Protein AF-0000000066264568 (afdb_homodimer)

GO terms:
  GO:0005576 extracellular region (C, EXP)

Foldseek 3Di:
DDDDDVRVCVVAAKDWDWDKDFPCVVPVVVVQWDKVVRIDIAIDIGGDHPDNQWDKAFPAKDKDWDWIWIAHPVVRDIDIDIDIDMHGDDIDTGGDPPPPPPPPPPPPDDDDDD/DDDDDVRVCVVAAKDWDWDKDFPCVVPVVVPQKDKVVRIDIAIDIGGDHPDNQWDKAFPAKDKDWDWIKIAHPVVRDIDIDIDIDMHGDDIDTGGDPPPPPPPPPPPPPPPDDD

Sequence (228 aa):
QVMPFMEVYERSVCQTREMLVSILDEYPSEVAHLFRPSCVTVLRCGGCCTEESLTCTATGKRSVGREIMRVDPRQGTSKIEVMQFTEHTECECRPGSTVNNGKRKKNPKEGEPRQVMPFMEVYERSVCQTREMLVSILDEYPSEVAHLFRPSCVTVLRCGGCCTEESLTCTATGKRSVGREIMRVDPRQGTSKIEVMQFTEHTECECRPGSTVNNGKRKKNPKEGEPR

Secondary structure (DSSP, 8-state):
-EE-HHHHHHHHBSEEEEEEEEHHHH-TT-TT-EEESSEEEEEEEE-B-SSTTEEEEEEEEEEEEEEEEEEETTTTEEEEEEEEEEEEEEEEEEE-------------------/-EE-HHHHHHHHBSEEEEEEEEHHHH-TT--S-EEESSEEEEE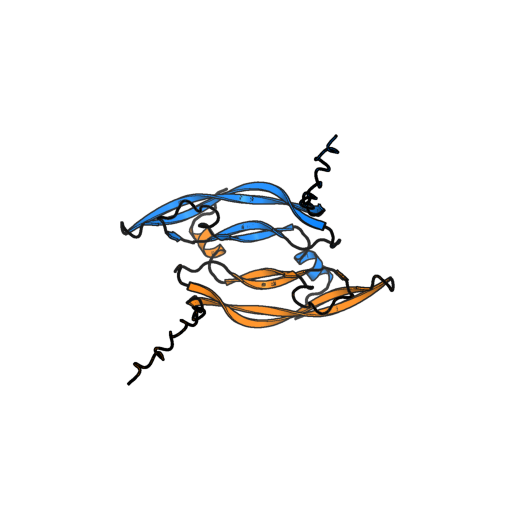EEE-B-SSTTEEEEEEEEEEEEEEEEEEETTTTEEEEEEEEEEEEEEEEEEE-------------------

Solvent-accessible surface area (backbone atoms only — not comparable to full-atom values): 12994 Å² total; per-residue (Å²): 108,70,43,52,44,69,60,37,36,69,66,14,43,52,32,66,36,78,37,77,43,50,45,54,76,77,41,63,83,56,69,88,48,50,50,44,57,40,29,35,62,38,34,34,49,37,51,33,38,94,48,83,72,33,33,43,34,66,77,34,70,46,76,38,34,36,32,33,33,40,34,35,77,92,78,72,45,73,48,76,43,76,47,79,43,73,25,36,75,35,50,42,70,35,72,55,76,71,70,71,71,73,70,76,71,75,73,84,65,93,73,82,81,132,108,70,42,52,45,68,59,38,38,69,66,15,43,52,32,65,37,77,38,76,43,49,44,56,78,76,39,62,81,59,71,86,52,52,51,44,56,40,27,35,62,39,34,35,48,36,50,35,39,94,48,82,71,32,34,42,35,67,77,35,69,48,76,38,34,36,34,33,33,42,34,35,75,90,77,72,45,71,47,78,43,75,46,77,44,73,24,35,76,35,49,42,68,36,72,56,77,70,71,71,69,75,72,76,73,75,74,76,67,80,69,80,81,129

Radius of gyration: 24.36 Å; Cα contacts (8 Å, |Δi|>4): 477; chains: 2; bounding box: 66×62×71 Å

InterPro domains:
  IPR000072 PDGF/VEGF domain [PF00341] (14-93)
  IPR000072 PDGF/VEGF domain [PS50278] (1-98)
  IPR000072 PDGF/VEGF domain [SM00141] (12-95)
  IPR000072 PDGF/VEGF domain [cd00135] (12-95)
  IPR023581 Platelet-derived growth factor, conserved site [PS00249] (37-49)
  IPR029034 Cystine-knot cytokine [G3DSA:2.10.90.10] (1-109)
  IPR029034 Cystine-knot cytokine [SSF57501] (1-95)
  IPR050507 Platelet-derived/Vascular endothelial growth factor [PTHR12025] (2-109)

Structure (mmCIF, N/CA/C/O backbone):
data_AF-0000000066264568-model_v1
#
loop_
_entity.id
_entity.type
_entity.pdbx_description
1 polymer 'Snake venom vascular endothelial growth factor'
#
loop_
_atom_site.group_PDB
_atom_site.id
_atom_site.type_symbol
_atom_site.label_atom_id
_atom_site.label_alt_id
_atom_site.label_comp_id
_atom_site.label_asym_id
_atom_site.label_entity_id
_atom_site.label_seq_id
_atom_site.pdbx_PDB_ins_code
_atom_site.Cartn_x
_atom_site.Cartn_y
_atom_site.Cartn_z
_atom_site.occupancy
_atom_site.B_iso_or_equiv
_atom_site.auth_seq_id
_atom_site.auth_comp_id
_atom_site.auth_asym_id
_atom_site.auth_atom_id
_atom_site.pdbx_PDB_model_num
ATOM 1 N N . GLN A 1 1 ? -9.102 -8.43 -19.234 1 91.25 1 GLN A N 1
ATOM 2 C CA . GLN A 1 1 ? -7.699 -8.055 -19.422 1 91.25 1 GLN A CA 1
ATOM 3 C C . GLN A 1 1 ? -6.781 -8.938 -18.578 1 91.25 1 GLN A C 1
ATOM 5 O O . GLN A 1 1 ? -7.09 -9.242 -17.422 1 91.25 1 GLN A O 1
ATOM 10 N N . VAL A 1 2 ? -5.82 -9.508 -19.266 1 98.12 2 VAL A N 1
ATOM 11 C CA . VAL A 1 2 ? -4.871 -10.383 -18.578 1 98.12 2 VAL A CA 1
ATOM 12 C C . VAL A 1 2 ? -3.469 -9.789 -18.656 1 98.12 2 VAL A C 1
ATOM 14 O O . VAL A 1 2 ? -2.988 -9.453 -19.734 1 98.12 2 VAL A O 1
ATOM 17 N N . MET A 1 3 ? -2.83 -9.57 -17.531 1 98.69 3 MET A N 1
ATOM 18 C CA . MET A 1 3 ? -1.446 -9.109 -17.5 1 98.69 3 MET A CA 1
ATOM 19 C C . MET A 1 3 ? -0.476 -10.273 -17.688 1 98.69 3 MET A C 1
ATOM 21 O O . MET A 1 3 ? -0.548 -11.266 -16.953 1 98.69 3 MET A O 1
ATOM 25 N N . PRO A 1 4 ? 0.387 -10.203 -18.625 1 98.75 4 PRO A N 1
ATOM 26 C CA . PRO A 1 4 ? 1.315 -11.312 -18.859 1 98.75 4 PRO A CA 1
ATOM 27 C C . PRO A 1 4 ? 2.299 -11.516 -17.719 1 98.75 4 PRO A C 1
ATOM 29 O O . PRO A 1 4 ? 2.547 -10.586 -16.938 1 98.75 4 PRO A O 1
ATOM 32 N N . P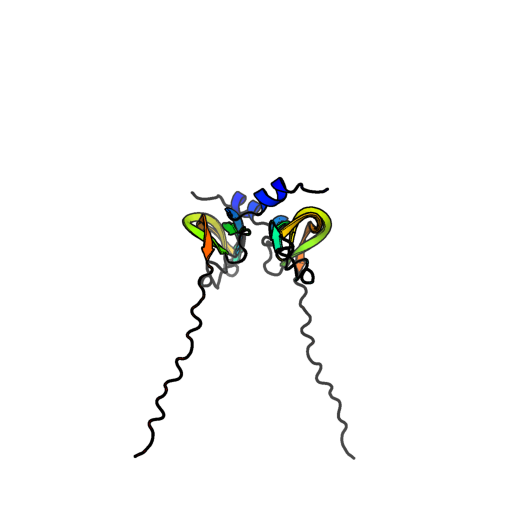HE A 1 5 ? 2.941 -12.602 -17.719 1 98.38 5 PHE A N 1
ATOM 33 C CA . PHE A 1 5 ? 3.752 -13.07 -16.594 1 98.38 5 PHE A CA 1
ATOM 34 C C . PHE A 1 5 ? 4.883 -12.094 -16.297 1 98.38 5 PHE A C 1
ATOM 36 O O . PHE A 1 5 ? 5.055 -11.664 -15.156 1 98.38 5 PHE A O 1
ATOM 43 N N . MET A 1 6 ? 5.645 -11.727 -17.25 1 98.44 6 MET A N 1
ATOM 44 C CA . MET A 1 6 ? 6.805 -10.867 -17.016 1 98.44 6 MET A CA 1
ATOM 45 C C . MET A 1 6 ? 6.379 -9.516 -16.453 1 98.44 6 MET A C 1
ATOM 47 O O . MET A 1 6 ? 7.074 -8.938 -15.617 1 98.44 6 MET A O 1
ATOM 51 N N . GLU A 1 7 ? 5.297 -9.023 -16.969 1 98.62 7 GLU A N 1
ATOM 52 C CA . GLU A 1 7 ? 4.777 -7.758 -16.453 1 98.62 7 GLU A CA 1
ATOM 53 C C . GLU A 1 7 ? 4.32 -7.902 -15 1 98.62 7 GLU A C 1
ATOM 55 O O . GLU A 1 7 ? 4.578 -7.027 -14.172 1 98.62 7 GLU A O 1
ATOM 60 N N . VAL A 1 8 ? 3.613 -9.016 -14.719 1 98.75 8 VAL A N 1
ATOM 61 C CA . VAL A 1 8 ? 3.201 -9.273 -13.344 1 98.75 8 VAL A CA 1
ATOM 62 C C . VAL A 1 8 ? 4.426 -9.297 -12.438 1 98.75 8 VAL A C 1
ATOM 64 O O . VAL A 1 8 ? 4.43 -8.664 -11.375 1 98.75 8 VAL A O 1
ATOM 67 N N . TYR A 1 9 ? 5.426 -10.008 -12.875 1 98.31 9 TYR A N 1
ATOM 68 C CA . TYR A 1 9 ? 6.648 -10.156 -12.086 1 98.31 9 TYR A CA 1
ATOM 69 C C . TYR A 1 9 ? 7.293 -8.805 -11.828 1 98.31 9 TYR A C 1
ATOM 71 O O . TYR A 1 9 ? 7.586 -8.461 -10.68 1 98.31 9 TYR A O 1
ATOM 79 N N . GLU A 1 10 ? 7.48 -8 -12.805 1 98.5 10 GLU A N 1
ATOM 80 C CA . GLU A 1 10 ? 8.164 -6.715 -12.703 1 98.5 10 GLU A CA 1
ATOM 81 C C . GLU A 1 10 ? 7.41 -5.758 -11.789 1 98.5 10 GLU A C 1
ATOM 83 O O . GLU A 1 10 ? 8.016 -4.945 -11.094 1 98.5 10 GLU A O 1
ATOM 88 N N . ARG A 1 11 ? 6.164 -5.906 -11.805 1 98.62 11 ARG A N 1
ATOM 89 C CA . ARG A 1 11 ? 5.344 -4.965 -11.047 1 98.62 11 ARG A CA 1
ATOM 90 C C . ARG A 1 11 ? 5.23 -5.383 -9.586 1 98.62 11 ARG A C 1
ATOM 92 O O . ARG A 1 11 ? 4.781 -4.598 -8.75 1 98.62 11 ARG A O 1
ATOM 99 N N . SER A 1 12 ? 5.707 -6.578 -9.312 1 98.81 12 SER A N 1
ATOM 100 C CA . SER A 1 12 ? 5.41 -7.043 -7.965 1 98.81 12 SER A CA 1
ATOM 101 C C . SER A 1 12 ? 6.691 -7.316 -7.184 1 98.81 12 SER A C 1
ATOM 103 O O . SER A 1 12 ? 6.66 -7.473 -5.961 1 98.81 12 SER A O 1
ATOM 105 N N . VAL A 1 13 ? 7.773 -7.324 -7.859 1 98.56 13 VAL A N 1
ATOM 106 C CA . VAL A 1 13 ? 9.039 -7.656 -7.207 1 98.56 13 VAL A CA 1
ATOM 107 C C . VAL A 1 13 ? 9.375 -6.594 -6.164 1 98.56 13 VAL A C 1
ATOM 109 O O . VAL A 1 13 ? 8.922 -5.449 -6.266 1 98.56 13 VAL A O 1
ATOM 112 N N . CYS A 1 14 ? 10.188 -6.906 -5.191 1 98.81 14 CYS A N 1
ATOM 113 C CA . CYS A 1 14 ? 10.633 -6.066 -4.086 1 98.81 14 CYS A CA 1
ATOM 114 C C . CYS A 1 14 ? 11.312 -4.805 -4.602 1 98.81 14 CYS A C 1
ATOM 116 O O . CYS A 1 14 ? 12.367 -4.875 -5.234 1 98.81 14 CYS A O 1
ATOM 118 N N . GLN A 1 15 ? 10.766 -3.693 -4.254 1 98.75 15 GLN A N 1
ATOM 119 C CA . GLN A 1 15 ? 11.273 -2.381 -4.641 1 98.75 15 GLN A CA 1
ATOM 120 C C . GLN A 1 15 ? 10.555 -1.269 -3.877 1 98.75 15 GLN A C 1
ATOM 122 O O . GLN A 1 15 ? 9.625 -1.532 -3.113 1 98.75 15 GLN A O 1
ATOM 127 N N . THR A 1 16 ? 10.984 -0.033 -4.023 1 98.88 16 THR A N 1
ATOM 128 C CA . THR A 1 16 ? 10.281 1.091 -3.418 1 98.88 16 THR A CA 1
ATOM 129 C C . THR A 1 16 ? 8.969 1.358 -4.141 1 98.88 16 THR A C 1
ATOM 131 O O . THR A 1 16 ? 8.891 1.247 -5.367 1 98.88 16 THR A O 1
ATOM 134 N N . ARG A 1 17 ? 7.977 1.638 -3.418 1 98.69 17 ARG A N 1
ATOM 135 C CA . ARG A 1 17 ? 6.656 1.954 -3.955 1 98.69 17 ARG A CA 1
ATOM 136 C C . ARG A 1 17 ? 6.031 3.129 -3.211 1 98.69 17 ARG A C 1
ATOM 138 O O . ARG A 1 17 ? 6.301 3.336 -2.027 1 98.69 17 ARG A O 1
ATOM 145 N N . GLU A 1 18 ? 5.293 3.844 -3.922 1 98.25 18 GLU A N 1
ATOM 146 C CA . GLU A 1 18 ? 4.543 4.914 -3.271 1 98.25 18 GLU A CA 1
ATOM 147 C C . GLU A 1 18 ? 3.455 4.352 -2.361 1 98.25 18 GLU A C 1
ATOM 149 O O . GLU A 1 18 ? 2.596 3.588 -2.809 1 98.25 18 GLU A O 1
ATOM 154 N N . MET A 1 19 ? 3.482 4.719 -1.152 1 98.56 19 MET A N 1
ATOM 155 C CA . MET A 1 19 ? 2.521 4.23 -0.166 1 98.56 19 MET A CA 1
ATOM 156 C C . MET A 1 19 ? 1.915 5.387 0.621 1 98.56 19 MET A C 1
ATOM 158 O O . MET A 1 19 ? 2.516 6.457 0.722 1 98.56 19 MET A O 1
ATOM 162 N N . LEU A 1 20 ? 0.762 5.168 1.102 1 98.62 20 LEU A N 1
ATOM 163 C CA . LEU A 1 20 ? 0.091 6.141 1.956 1 98.62 20 LEU A CA 1
ATOM 164 C C . LEU A 1 20 ? 0.514 5.969 3.412 1 98.62 20 LEU A C 1
ATOM 166 O O . LEU A 1 20 ? 0.636 4.844 3.898 1 98.62 20 LEU A O 1
ATOM 170 N N . VAL A 1 21 ? 0.683 7.051 4.098 1 97.88 21 VAL A N 1
ATOM 171 C CA . VAL A 1 21 ? 0.972 7.027 5.527 1 97.88 21 VAL A CA 1
ATOM 172 C C . VAL A 1 21 ? 0.121 8.078 6.242 1 97.88 21 VAL A C 1
ATOM 174 O O . VAL A 1 21 ? 0 9.211 5.777 1 97.88 21 VAL A O 1
ATOM 177 N N . SER A 1 22 ? -0.459 7.688 7.316 1 95.75 22 SER A N 1
ATOM 178 C CA . SER A 1 22 ? -1.225 8.625 8.133 1 95.75 22 SER A CA 1
ATOM 179 C C . SER A 1 22 ? -0.308 9.594 8.867 1 95.75 22 SER A C 1
ATOM 181 O O . SER A 1 22 ? 0.702 9.188 9.445 1 95.75 22 SER A O 1
ATOM 183 N N . ILE A 1 23 ? -0.681 10.812 8.875 1 95.12 23 ILE A N 1
ATOM 184 C CA . ILE A 1 23 ? 0.127 11.805 9.57 1 95.12 23 ILE A CA 1
ATOM 185 C C . ILE A 1 23 ? 0.049 11.562 11.078 1 95.12 23 ILE A C 1
ATOM 187 O O . ILE A 1 23 ? 1.059 11.656 11.781 1 95.12 23 ILE A O 1
ATOM 191 N N . LEU A 1 24 ? -1.144 11.203 11.562 1 91.12 24 LEU A N 1
ATOM 192 C CA . LEU A 1 24 ? -1.334 10.961 12.992 1 91.12 24 LEU A CA 1
ATOM 193 C C . LEU A 1 24 ? -0.497 9.781 13.461 1 91.12 24 LEU A C 1
ATOM 195 O O . LEU A 1 24 ? -0.016 9.758 14.594 1 91.12 24 LEU A O 1
ATOM 199 N N . ASP A 1 25 ? -0.343 8.812 12.625 1 92 25 ASP A N 1
ATOM 200 C CA . ASP A 1 25 ? 0.494 7.668 12.969 1 92 25 ASP A CA 1
ATOM 201 C C . ASP A 1 25 ? 1.968 8.062 13.031 1 92 25 ASP A C 1
ATOM 203 O O . ASP A 1 25 ? 2.729 7.52 13.836 1 92 25 ASP A O 1
ATOM 207 N N . GLU A 1 26 ? 2.361 8.93 12.148 1 94.12 26 GLU A N 1
ATOM 208 C CA . GLU A 1 26 ? 3.75 9.375 12.078 1 94.12 26 GLU A CA 1
ATOM 209 C C . GLU A 1 26 ? 4.059 10.398 13.164 1 94.12 26 GLU A C 1
ATOM 211 O O . GLU A 1 26 ? 5.199 10.516 13.609 1 94.12 26 GLU A O 1
ATOM 216 N N . TYR A 1 27 ? 3.037 11.102 13.547 1 92.12 27 TYR A N 1
ATOM 217 C CA . TYR A 1 27 ? 3.146 12.148 14.555 1 92.12 27 TYR A CA 1
ATOM 218 C C . TYR A 1 27 ? 2.059 12.008 15.609 1 92.12 27 TYR A C 1
ATOM 220 O O . TYR A 1 27 ? 1.162 12.852 15.711 1 92.12 27 TYR A O 1
ATOM 228 N N . PRO A 1 28 ? 2.137 11.008 16.453 1 87.44 28 PRO A N 1
ATOM 229 C CA . PRO A 1 28 ? 1.071 10.703 17.406 1 87.44 28 PRO A CA 1
ATOM 230 C C . PRO A 1 28 ? 0.883 11.797 18.453 1 87.44 28 PRO A C 1
ATOM 232 O O . PRO A 1 28 ? -0.196 11.914 19.047 1 87.44 28 PRO A O 1
ATOM 235 N N . SER A 1 29 ? 1.808 12.516 18.797 1 80.19 29 SER A N 1
ATOM 236 C CA . SER A 1 29 ? 1.751 13.531 19.844 1 80.19 29 SER A CA 1
ATOM 237 C C . SER A 1 29 ? 1.021 14.781 19.375 1 80.19 29 SER A C 1
ATOM 239 O O . SER A 1 29 ? 0.672 15.648 20.172 1 80.19 29 SER A O 1
ATOM 241 N N . GLU A 1 30 ? 0.778 14.867 18.141 1 65.44 30 GLU A N 1
ATOM 242 C CA . GLU A 1 30 ? 0.14 16.062 17.578 1 65.44 30 GLU A CA 1
ATOM 243 C C . GLU A 1 30 ? -1.377 15.992 17.734 1 65.44 30 GLU A C 1
ATOM 245 O O . GLU A 1 30 ? -2.115 16.344 16.812 1 65.44 30 GLU A O 1
ATOM 250 N N . VAL A 1 31 ? -1.941 15.562 19.047 1 60.34 31 VAL A N 1
ATOM 251 C CA . VAL A 1 31 ? -3.307 15.164 19.375 1 60.34 31 VAL A CA 1
ATOM 252 C C . VAL A 1 31 ? -4.258 16.328 19.125 1 60.34 31 VAL A C 1
ATOM 254 O O . VAL A 1 31 ? -5.371 16.141 18.641 1 60.34 31 VAL A O 1
ATOM 257 N N . ALA A 1 32 ? -3.768 17.562 19.344 1 62.28 32 ALA A N 1
ATOM 258 C CA . ALA A 1 32 ? -4.809 18.578 19.438 1 62.28 32 ALA A CA 1
ATOM 259 C C . ALA A 1 32 ? -5.18 19.125 18.062 1 62.28 32 ALA A C 1
ATOM 261 O O . ALA A 1 32 ? -6.09 19.953 17.938 1 62.28 32 ALA A O 1
ATOM 262 N N . HIS A 1 33 ? -4.547 18.516 16.938 1 69 33 HIS A N 1
ATOM 263 C CA . HIS A 1 33 ? -4.777 19.188 15.656 1 69 33 HIS A CA 1
ATOM 264 C C . HIS A 1 33 ? -5.211 18.203 14.586 1 69 33 HIS A C 1
ATOM 266 O O . HIS A 1 33 ? -4.922 17 14.688 1 69 33 HIS A O 1
ATOM 272 N N . LEU A 1 34 ? -6.113 18.797 13.75 1 87.75 34 LEU A N 1
ATOM 273 C CA . LEU A 1 34 ? -6.484 18.094 12.523 1 87.75 34 LEU A CA 1
ATOM 274 C C . LEU A 1 34 ? -5.531 18.438 11.391 1 87.75 34 LEU A C 1
ATOM 276 O O . LEU A 1 34 ? -5.113 19.594 11.258 1 87.75 34 LEU A O 1
ATOM 280 N N . PHE A 1 35 ? -5.102 17.547 10.594 1 92.69 35 PHE A N 1
ATOM 281 C CA . PHE A 1 35 ? -4.23 17.797 9.453 1 92.69 35 PHE A CA 1
ATOM 282 C C . PHE A 1 35 ? -4.98 17.594 8.141 1 92.69 35 PHE A C 1
ATOM 284 O O . PHE A 1 35 ? -5.809 16.672 8.031 1 92.69 35 PHE A O 1
ATOM 291 N N . ARG A 1 36 ? -4.59 18.5 7.262 1 94.19 36 ARG A N 1
ATOM 292 C CA . ARG A 1 36 ? -5.102 18.344 5.902 1 94.19 36 ARG A CA 1
ATOM 293 C C . ARG A 1 36 ? -3.969 18.391 4.883 1 94.19 36 ARG A C 1
ATOM 295 O O . ARG A 1 36 ? -3.25 19.375 4.781 1 94.19 36 ARG A O 1
ATOM 302 N N . PRO A 1 37 ? -3.863 17.422 3.992 1 96.5 37 PRO A N 1
ATOM 303 C CA . PRO A 1 37 ? -4.531 16.125 4.199 1 96.5 37 PRO A CA 1
ATOM 304 C C . PRO A 1 37 ? -4.07 15.422 5.473 1 96.5 37 PRO A C 1
ATOM 306 O O . PRO A 1 37 ? -3.115 15.859 6.117 1 96.5 37 PRO A O 1
ATOM 309 N N . SER A 1 38 ? -4.785 14.414 5.848 1 95.31 38 SER A N 1
ATOM 310 C CA . SER A 1 38 ? -4.453 13.688 7.07 1 95.31 38 SER A CA 1
ATOM 311 C C . SER A 1 38 ? -3.482 12.547 6.793 1 95.31 38 SER A C 1
ATOM 313 O O . SER A 1 38 ? -3.094 11.82 7.711 1 95.31 38 SER A O 1
ATOM 315 N N . CYS A 1 39 ? -3.201 12.328 5.488 1 97.31 39 CYS A N 1
ATOM 316 C CA . CYS A 1 39 ? -2.207 11.336 5.094 1 97.31 39 CYS A CA 1
ATOM 317 C C . CYS A 1 39 ? -1.345 11.852 3.949 1 97.31 39 CYS A C 1
ATOM 319 O O . CYS A 1 39 ? -1.672 12.867 3.33 1 97.31 39 CYS A O 1
ATOM 321 N N . VAL A 1 40 ? -0.247 11.211 3.717 1 98.69 40 VAL A N 1
ATOM 322 C CA . VAL A 1 40 ? 0.664 11.594 2.643 1 98.69 40 VAL A CA 1
ATOM 323 C C . VAL A 1 40 ? 1.21 10.336 1.962 1 98.69 40 VAL A C 1
ATOM 325 O O . VAL A 1 40 ? 1.111 9.234 2.508 1 98.69 40 VAL A O 1
ATOM 328 N N . THR A 1 41 ? 1.752 10.477 0.805 1 98.81 41 THR A N 1
ATOM 329 C CA . THR A 1 41 ? 2.434 9.383 0.12 1 98.81 41 THR A CA 1
ATOM 330 C C . THR A 1 41 ? 3.943 9.484 0.315 1 98.81 41 THR A C 1
ATOM 332 O O . THR A 1 41 ? 4.508 10.578 0.298 1 98.81 41 THR A O 1
ATOM 335 N N . VAL A 1 42 ? 4.543 8.445 0.568 1 98.75 42 VAL A N 1
ATOM 336 C CA . VAL A 1 42 ? 5.996 8.336 0.667 1 98.75 42 VAL A CA 1
ATOM 337 C C . VAL A 1 42 ? 6.457 7.051 -0.025 1 98.75 42 VAL A C 1
ATOM 339 O O . VAL A 1 42 ? 5.672 6.125 -0.22 1 98.75 42 VAL A O 1
ATOM 342 N N . LEU A 1 43 ? 7.727 7.043 -0.369 1 98.81 43 LEU A N 1
ATOM 343 C CA . LEU A 1 43 ? 8.297 5.828 -0.934 1 98.81 43 LEU A CA 1
ATOM 344 C C . LEU A 1 43 ? 8.664 4.836 0.167 1 98.81 43 LEU A C 1
ATOM 346 O O . LEU A 1 43 ? 9.422 5.172 1.083 1 98.81 43 LEU A O 1
ATOM 350 N N . ARG A 1 44 ? 8.141 3.639 0.114 1 98.81 44 ARG A N 1
ATOM 351 C CA . ARG A 1 44 ? 8.422 2.555 1.049 1 98.81 44 ARG A CA 1
ATOM 352 C C . ARG A 1 44 ? 8.664 1.243 0.309 1 98.81 44 ARG A C 1
ATOM 354 O O . ARG A 1 44 ? 8.102 1.014 -0.762 1 98.81 44 ARG A O 1
ATOM 361 N N . CYS A 1 45 ? 9.461 0.418 0.877 1 98.88 45 CYS A N 1
ATOM 362 C CA . CYS A 1 45 ? 9.75 -0.877 0.271 1 98.88 45 CYS A CA 1
ATOM 363 C C . CYS A 1 45 ? 8.547 -1.806 0.368 1 98.88 45 CYS A C 1
ATOM 365 O O . CYS A 1 45 ? 7.906 -1.889 1.416 1 98.88 45 CYS A O 1
ATOM 367 N N . GLY A 1 46 ? 8.281 -2.539 -0.718 1 98.44 46 GLY A N 1
ATOM 368 C CA . GLY A 1 46 ? 7.23 -3.543 -0.784 1 98.44 46 GLY A CA 1
ATOM 369 C C . GLY A 1 46 ? 7.383 -4.484 -1.963 1 98.44 46 GLY A C 1
ATOM 370 O O . GLY A 1 46 ? 8.219 -4.262 -2.84 1 98.44 46 GLY A O 1
ATOM 371 N N . GLY A 1 47 ? 6.48 -5.426 -1.959 1 98.5 47 GLY A N 1
ATOM 372 C CA . GLY A 1 47 ? 6.559 -6.48 -2.959 1 98.5 47 GLY A CA 1
ATOM 373 C C . GLY A 1 47 ? 7.035 -7.805 -2.393 1 98.5 47 GLY A C 1
ATOM 374 O O . GLY A 1 47 ? 7.172 -7.953 -1.177 1 98.5 47 GLY A O 1
ATOM 375 N N . CYS A 1 48 ? 7.168 -8.75 -3.324 1 97.75 48 CYS A N 1
ATOM 376 C CA . CYS A 1 48 ? 7.52 -10.094 -2.875 1 97.75 48 CYS A CA 1
ATOM 377 C C . CYS A 1 48 ? 8.906 -10.492 -3.371 1 97.75 48 CYS A C 1
ATOM 379 O O . CYS A 1 48 ? 9.43 -9.891 -4.312 1 97.75 48 CYS A O 1
ATOM 381 N N . CYS A 1 49 ? 9.5 -11.375 -2.676 1 97.12 49 CYS A N 1
ATOM 382 C CA . CYS A 1 49 ? 10.805 -11.938 -3.012 1 97.12 49 CYS A CA 1
ATOM 383 C C . CYS A 1 49 ? 10.656 -13.289 -3.699 1 97.12 49 CYS A C 1
ATOM 385 O O . CYS A 1 49 ? 9.609 -13.938 -3.582 1 97.12 49 CYS A O 1
ATOM 387 N N . THR A 1 50 ? 11.633 -13.688 -4.461 1 92.44 50 THR A N 1
ATOM 388 C CA . THR A 1 50 ? 11.602 -14.969 -5.156 1 92.44 50 THR A CA 1
ATOM 389 C C . THR A 1 50 ? 11.57 -16.125 -4.156 1 92.44 50 THR A C 1
ATOM 391 O O . THR A 1 50 ? 10.836 -17.094 -4.344 1 92.44 50 THR A O 1
ATOM 394 N N . GLU A 1 51 ? 12.344 -15.922 -3.125 1 89.19 51 GLU A N 1
ATOM 395 C CA . GLU A 1 51 ? 12.344 -16.922 -2.061 1 89.19 51 GLU A CA 1
ATOM 396 C C . GLU A 1 51 ? 11.344 -16.547 -0.963 1 89.19 51 GLU A C 1
ATOM 398 O O . GLU A 1 51 ? 11.375 -15.43 -0.443 1 89.19 51 GLU A O 1
ATOM 403 N N . GLU A 1 52 ? 10.586 -17.484 -0.606 1 84 52 GLU A N 1
ATOM 404 C CA . GLU A 1 52 ? 9.523 -17.219 0.354 1 84 52 GLU A CA 1
ATOM 405 C C . GLU A 1 52 ? 10.086 -16.891 1.732 1 84 52 GLU A C 1
ATOM 407 O O . GLU A 1 52 ? 9.414 -16.25 2.547 1 84 52 GLU A O 1
ATOM 412 N N . SER A 1 53 ? 11.281 -17.391 1.962 1 90.06 53 SER A N 1
ATOM 413 C CA . SER A 1 53 ? 11.906 -17.172 3.262 1 90.06 53 SER A CA 1
ATOM 414 C C . SER A 1 53 ? 12.43 -15.742 3.389 1 90.06 53 SER A C 1
ATOM 416 O O . SER A 1 53 ? 12.82 -15.312 4.477 1 90.06 53 SER A O 1
ATOM 418 N N . LEU A 1 54 ? 12.5 -15.094 2.396 1 95.81 54 LEU A N 1
ATOM 419 C CA . LEU A 1 54 ? 13.031 -13.734 2.395 1 95.81 54 LEU A CA 1
ATOM 420 C C . LEU A 1 54 ? 11.914 -12.711 2.531 1 95.81 54 LEU A C 1
ATOM 422 O O . LEU A 1 54 ? 10.766 -12.992 2.203 1 95.81 54 LEU A O 1
ATOM 426 N N . THR A 1 55 ? 12.258 -11.562 3.002 1 97.69 55 THR A N 1
ATOM 427 C CA . THR A 1 55 ? 11.328 -10.461 3.168 1 97.69 55 THR A CA 1
ATOM 428 C C . THR A 1 55 ? 11.875 -9.18 2.537 1 97.69 55 THR A C 1
ATOM 430 O O . THR A 1 55 ? 13.062 -8.883 2.676 1 97.69 55 THR A O 1
ATOM 433 N N . CYS A 1 56 ? 11.094 -8.508 1.837 1 98.5 56 CYS A N 1
ATOM 434 C CA . CYS A 1 56 ? 11.469 -7.227 1.241 1 98.5 56 CYS A CA 1
ATOM 435 C C . CYS A 1 56 ? 11.727 -6.18 2.316 1 98.5 56 CYS A C 1
ATOM 437 O O . CYS A 1 56 ? 10.805 -5.777 3.033 1 98.5 56 CYS A O 1
ATOM 439 N N . THR A 1 57 ? 12.938 -5.629 2.359 1 98.62 57 THR A N 1
ATOM 440 C CA . THR A 1 57 ? 13.344 -4.812 3.498 1 98.62 57 THR A CA 1
ATOM 441 C C . THR A 1 57 ? 14.078 -3.559 3.029 1 98.62 57 THR A C 1
ATOM 443 O O . THR A 1 57 ? 14.875 -3.611 2.088 1 98.62 57 THR A O 1
ATOM 446 N N . ALA A 1 58 ? 13.805 -2.443 3.754 1 98.62 58 ALA A N 1
ATOM 447 C CA . ALA A 1 58 ? 14.484 -1.188 3.447 1 98.62 58 ALA A CA 1
ATOM 448 C C . ALA A 1 58 ? 15.953 -1.25 3.857 1 98.62 58 ALA A C 1
ATOM 450 O O . ALA A 1 58 ? 16.281 -1.657 4.977 1 98.62 58 ALA A O 1
ATOM 451 N N . THR A 1 59 ? 16.859 -0.811 3.021 1 98.62 59 THR A N 1
ATOM 452 C CA . THR A 1 59 ? 18.281 -0.774 3.354 1 98.62 59 THR A CA 1
ATOM 453 C C . THR A 1 59 ? 18.828 0.643 3.219 1 98.62 59 THR A C 1
ATOM 455 O O . THR A 1 59 ? 19.969 0.909 3.594 1 98.62 59 THR A O 1
ATOM 458 N N . GLY A 1 60 ? 18.094 1.561 2.623 1 98.75 60 GLY A N 1
ATOM 459 C CA . GLY A 1 60 ? 18.375 2.982 2.539 1 98.75 60 GLY A CA 1
ATOM 460 C C . GLY A 1 60 ? 17.188 3.857 2.855 1 98.75 60 GLY A C 1
ATOM 461 O O . GLY A 1 60 ? 16.047 3.48 2.584 1 98.75 60 GLY A O 1
ATOM 462 N N . LYS A 1 61 ? 17.469 4.945 3.424 1 98.69 61 LYS A N 1
ATOM 463 C CA . LYS A 1 61 ? 16.391 5.848 3.807 1 98.69 61 LYS A CA 1
ATOM 464 C C . LYS A 1 61 ? 16.781 7.305 3.609 1 98.69 61 LYS A C 1
ATOM 466 O O . LYS A 1 61 ? 17.984 7.625 3.551 1 98.69 61 LYS A O 1
ATOM 471 N N . ARG A 1 62 ? 15.891 8.141 3.498 1 98.69 62 ARG A N 1
ATOM 472 C CA . ARG A 1 62 ? 16.062 9.594 3.488 1 98.69 62 ARG A CA 1
ATOM 473 C C . ARG A 1 62 ? 14.828 10.297 4.051 1 98.69 62 ARG A C 1
ATOM 475 O O . ARG A 1 62 ? 13.758 9.695 4.145 1 98.69 62 ARG A O 1
ATOM 482 N N . SER A 1 63 ? 15.039 11.539 4.418 1 98.5 63 SER A N 1
ATOM 483 C CA . SER A 1 63 ? 13.93 12.367 4.891 1 98.5 63 SER A CA 1
ATOM 484 C C . SER A 1 63 ? 13.43 13.297 3.791 1 98.5 63 SER A C 1
ATOM 486 O O . SER A 1 63 ? 14.227 13.875 3.045 1 98.5 63 SER A O 1
ATOM 488 N N . VAL A 1 64 ? 12.156 13.445 3.668 1 98.75 64 VAL A N 1
ATOM 489 C CA . VAL A 1 64 ? 11.547 14.352 2.699 1 98.75 64 VAL A CA 1
ATOM 490 C C . VAL A 1 64 ? 10.523 15.242 3.398 1 98.75 64 VAL A C 1
ATOM 492 O O . VAL A 1 64 ? 9.898 14.828 4.379 1 98.75 64 VAL A O 1
ATOM 495 N N . GLY A 1 65 ? 10.312 16.375 2.84 1 98.75 65 GLY A N 1
ATOM 496 C CA . GLY A 1 65 ? 9.344 17.312 3.389 1 98.75 65 GLY A CA 1
ATOM 497 C C . GLY A 1 65 ? 8.023 17.312 2.637 1 98.75 65 GLY A C 1
ATOM 498 O O . GLY A 1 65 ? 8 17.203 1.409 1 98.75 65 GLY A O 1
ATOM 499 N N . ARG A 1 66 ? 6.969 17.469 3.309 1 98.75 66 ARG A N 1
ATOM 500 C CA . ARG A 1 66 ? 5.641 17.656 2.736 1 98.75 66 ARG A CA 1
ATOM 501 C C . ARG A 1 66 ? 4.953 18.875 3.354 1 98.75 66 ARG A C 1
ATOM 503 O O . ARG A 1 66 ? 4.992 19.062 4.57 1 98.75 66 ARG A O 1
ATOM 510 N N . GLU A 1 67 ? 4.441 19.672 2.502 1 98.69 67 GLU A N 1
ATOM 511 C CA . GLU A 1 67 ? 3.617 20.75 3.035 1 98.69 67 GLU A CA 1
ATOM 512 C C . GLU A 1 67 ? 2.238 20.25 3.445 1 98.69 67 GLU A C 1
ATOM 514 O O . GLU A 1 67 ? 1.537 19.625 2.646 1 98.69 67 GLU A O 1
ATOM 519 N N . ILE A 1 68 ? 1.912 20.594 4.645 1 96.88 68 ILE A N 1
ATOM 520 C CA . ILE A 1 68 ? 0.663 20.125 5.238 1 96.88 68 ILE A CA 1
ATOM 521 C C . ILE A 1 68 ? -0.075 21.297 5.867 1 96.88 68 ILE A C 1
ATOM 523 O O . ILE A 1 68 ? 0.551 22.234 6.391 1 96.88 68 ILE A O 1
ATOM 527 N N . MET A 1 69 ? -1.338 21.297 5.816 1 95.75 69 MET A N 1
ATOM 528 C CA . MET A 1 69 ? -2.137 22.312 6.504 1 95.75 69 MET A CA 1
ATOM 529 C C . MET A 1 69 ? -2.559 21.812 7.887 1 95.75 69 MET A C 1
ATOM 531 O O . MET A 1 69 ? -3.221 20.781 8.008 1 95.75 69 MET A O 1
ATOM 535 N N . ARG A 1 70 ? -2.168 22.547 8.844 1 92.12 70 ARG A N 1
ATOM 536 C CA . ARG A 1 70 ? -2.611 22.297 10.211 1 92.12 70 ARG A CA 1
ATOM 537 C C . ARG A 1 70 ? -3.834 23.141 10.555 1 92.12 70 ARG A C 1
ATOM 539 O O . ARG A 1 70 ? -3.805 24.359 10.422 1 92.12 70 ARG A O 1
ATOM 546 N N . VAL A 1 71 ? -4.805 22.484 10.992 1 90.12 71 VAL A N 1
ATOM 547 C CA . VAL A 1 71 ? -6.047 23.203 11.289 1 90.12 71 VAL A CA 1
ATOM 548 C C . VAL A 1 71 ? -6.301 23.188 12.797 1 90.12 71 VAL A C 1
ATOM 550 O O . VAL A 1 71 ? -6.238 22.141 13.438 1 90.12 71 VAL A O 1
ATOM 553 N N . ASP A 1 72 ? -6.531 24.297 13.383 1 87.25 72 ASP A N 1
ATOM 554 C CA . ASP A 1 72 ? -6.969 24.438 14.766 1 87.25 72 ASP A CA 1
ATOM 555 C C . ASP A 1 72 ? -8.477 24.688 14.844 1 87.25 72 ASP A C 1
ATOM 557 O O . ASP A 1 72 ? -8.93 25.828 14.664 1 87.25 72 ASP A O 1
ATOM 561 N N . PRO A 1 73 ? -9.156 23.734 15.102 1 81.88 73 PRO A N 1
ATOM 562 C CA . PRO A 1 73 ? -10.609 23.922 15.094 1 81.88 73 PRO A CA 1
ATOM 563 C C . PRO A 1 73 ? -11.102 24.844 16.188 1 81.88 73 PRO A C 1
ATOM 565 O O . PRO A 1 73 ? -12.148 25.484 16.047 1 81.88 73 PRO A O 1
ATOM 568 N N . ARG A 1 74 ? -10.492 24.891 17.328 1 85 74 ARG A N 1
ATOM 569 C CA . ARG A 1 74 ? -10.883 25.719 18.453 1 85 74 ARG A CA 1
ATOM 570 C C . ARG A 1 74 ? -10.758 27.203 18.109 1 85 74 ARG A C 1
ATOM 572 O O . ARG A 1 74 ? -11.656 28 18.406 1 85 74 ARG A O 1
ATOM 579 N N . GLN A 1 75 ? -9.641 27.516 17.375 1 86.5 75 GLN A N 1
ATOM 580 C CA . GLN A 1 75 ? -9.375 28.922 17.031 1 86.5 75 GLN A CA 1
ATOM 581 C C . GLN A 1 75 ? -9.898 29.25 15.641 1 86.5 75 GLN A C 1
ATOM 583 O O . GLN A 1 75 ? -9.969 30.406 15.258 1 86.5 75 GLN A O 1
ATOM 588 N N . GLY A 1 76 ? -10.273 28.281 14.891 1 86.12 76 GLY A N 1
ATOM 589 C CA . GLY A 1 76 ? -10.727 28.484 13.523 1 86.12 76 GLY A CA 1
ATOM 590 C C . GLY A 1 76 ? -9.625 28.953 12.594 1 86.12 76 GLY A C 1
ATOM 591 O O . GLY A 1 76 ? -9.875 29.75 11.688 1 86.12 76 GLY A O 1
ATOM 592 N N . THR A 1 77 ? -8.438 28.703 12.953 1 90.56 77 THR A N 1
ATOM 593 C CA . THR A 1 77 ? -7.293 29.125 12.141 1 90.56 77 THR A CA 1
ATOM 594 C C . THR A 1 77 ? -6.598 27.906 11.531 1 90.56 77 THR A C 1
ATOM 596 O O . THR A 1 77 ? -6.781 26.781 12 1 90.56 77 THR A O 1
ATOM 599 N N . SER A 1 78 ? -5.945 28.125 10.375 1 92.56 78 SER A N 1
ATOM 600 C CA . SER A 1 78 ? -5.137 27.094 9.734 1 92.56 78 SER A CA 1
ATOM 601 C C . SER A 1 78 ? -3.793 27.656 9.273 1 92.56 78 SER A C 1
ATOM 603 O O . SER A 1 78 ? -3.676 28.844 8.992 1 92.56 78 SER A O 1
ATOM 605 N N . LYS A 1 79 ? -2.812 26.828 9.352 1 93.94 79 LYS A N 1
ATOM 606 C CA . LYS A 1 79 ? -1.473 27.188 8.891 1 93.94 79 LYS A CA 1
ATOM 607 C C . LYS A 1 79 ? -0.852 26.047 8.086 1 93.94 79 LYS A C 1
ATOM 609 O O . LYS A 1 79 ? -0.999 24.875 8.445 1 93.94 79 LYS A O 1
ATOM 614 N N . ILE A 1 80 ? -0.132 26.422 7.008 1 96.25 80 ILE A N 1
ATOM 615 C CA . ILE A 1 80 ? 0.615 25.422 6.242 1 96.25 80 ILE A CA 1
ATOM 616 C C . ILE A 1 80 ? 2.006 25.25 6.848 1 96.25 80 ILE A C 1
ATOM 618 O O . ILE A 1 80 ? 2.707 26.234 7.109 1 96.25 80 ILE A O 1
ATOM 622 N N . GLU A 1 81 ? 2.375 24.094 7.078 1 95.69 81 GLU A N 1
ATOM 623 C CA . GLU A 1 81 ? 3.688 23.781 7.637 1 95.69 81 GLU A CA 1
ATOM 624 C C . GLU A 1 81 ? 4.344 22.625 6.902 1 95.69 81 GLU A C 1
ATOM 626 O O . GLU A 1 81 ? 3.67 21.875 6.188 1 95.69 81 GLU A O 1
ATOM 631 N N . VAL A 1 82 ? 5.664 22.578 7.012 1 97.88 82 VAL A N 1
ATOM 632 C CA . VAL A 1 82 ? 6.406 21.469 6.41 1 97.88 82 VAL A CA 1
ATOM 633 C C . VAL A 1 82 ? 6.652 20.391 7.457 1 97.88 82 VAL A C 1
ATOM 635 O O . VAL A 1 82 ? 7.215 20.656 8.523 1 97.88 82 VAL A O 1
ATOM 638 N N . MET A 1 83 ? 6.227 19.234 7.227 1 96.38 83 MET A N 1
ATOM 639 C CA . MET A 1 83 ? 6.5 18.078 8.07 1 96.38 83 MET A CA 1
ATOM 640 C C . MET A 1 83 ? 7.441 17.094 7.375 1 96.38 83 MET A C 1
ATOM 642 O O . MET A 1 83 ? 7.414 16.969 6.152 1 96.38 83 MET A O 1
ATOM 646 N N . GLN A 1 84 ? 8.289 16.453 8.156 1 98.12 84 GLN A N 1
ATOM 647 C CA . GLN A 1 84 ? 9.281 15.531 7.609 1 98.12 84 GLN A CA 1
ATOM 648 C C . GLN A 1 84 ? 8.797 14.094 7.672 1 98.12 84 GLN A C 1
ATOM 650 O O . GLN A 1 84 ? 8.18 13.68 8.656 1 98.12 84 GLN A O 1
ATOM 655 N N . PHE A 1 85 ? 9.094 13.305 6.648 1 98.38 85 PHE A N 1
ATOM 656 C CA . PHE A 1 85 ? 8.742 11.891 6.582 1 98.38 85 PHE A CA 1
ATOM 657 C C . PHE A 1 85 ? 9.914 11.07 6.062 1 98.38 85 PHE A C 1
ATOM 659 O O . PHE A 1 85 ? 10.758 11.578 5.324 1 98.38 85 PHE A O 1
ATOM 666 N N . THR A 1 86 ? 9.914 9.898 6.449 1 98.5 86 THR A N 1
ATOM 667 C CA . THR A 1 86 ? 10.961 8.984 5.996 1 98.5 86 THR A CA 1
ATOM 668 C C . THR A 1 86 ? 10.539 8.281 4.703 1 98.5 86 THR A C 1
ATOM 670 O O . THR A 1 86 ? 9.438 7.754 4.609 1 98.5 86 THR A O 1
ATOM 673 N N . GLU A 1 87 ? 11.469 8.289 3.762 1 98.75 87 GLU A N 1
ATOM 674 C CA . GLU A 1 87 ? 11.312 7.496 2.547 1 98.75 87 GLU A CA 1
ATOM 675 C C . GLU A 1 87 ? 12.414 6.445 2.43 1 98.75 87 GLU A C 1
ATOM 677 O O . GLU A 1 87 ? 13.531 6.656 2.9 1 98.75 87 GLU A O 1
ATOM 682 N N . HIS A 1 88 ? 12.031 5.387 1.879 1 98.88 88 HIS A N 1
ATOM 683 C CA . HIS A 1 88 ? 13.023 4.355 1.568 1 98.88 88 HIS A CA 1
ATOM 684 C C . HIS A 1 88 ? 13.656 4.598 0.205 1 98.88 88 HIS A C 1
ATOM 686 O O . HIS A 1 88 ? 12.969 4.98 -0.747 1 98.88 88 HIS A O 1
ATOM 692 N N . THR A 1 89 ? 14.945 4.402 0.115 1 98.88 89 THR A N 1
ATOM 693 C CA . THR A 1 89 ? 15.641 4.695 -1.132 1 98.88 89 THR A CA 1
ATOM 694 C C . THR A 1 89 ? 16.172 3.416 -1.768 1 98.88 89 THR A C 1
ATOM 696 O O . THR A 1 89 ? 16.531 3.406 -2.947 1 98.88 89 THR A O 1
ATOM 699 N N . GLU A 1 90 ? 16.328 2.398 -0.884 1 98.88 90 GLU A N 1
ATOM 700 C CA . GLU A 1 90 ? 16.828 1.103 -1.329 1 98.88 90 GLU A CA 1
ATOM 701 C C . GLU A 1 90 ? 16.141 -0.04 -0.599 1 98.88 90 GLU A C 1
ATOM 703 O O . GLU A 1 90 ? 15.82 0.074 0.588 1 98.88 90 GLU A O 1
ATOM 708 N N . CYS A 1 91 ? 15.953 -1.142 -1.311 1 98.81 91 CYS A N 1
ATOM 709 C CA . CYS A 1 91 ? 15.289 -2.322 -0.77 1 98.81 91 CYS A CA 1
ATOM 710 C C . CYS A 1 91 ? 16.062 -3.59 -1.125 1 98.81 91 CYS A C 1
ATOM 712 O O . CYS A 1 91 ? 16.703 -3.66 -2.176 1 98.81 91 CYS A O 1
ATOM 714 N N . GLU A 1 92 ? 15.977 -4.5 -0.279 1 98.62 92 GLU A N 1
ATOM 715 C CA . GLU A 1 92 ? 16.562 -5.816 -0.521 1 98.62 92 GLU A CA 1
ATOM 716 C C . GLU A 1 92 ? 15.711 -6.922 0.098 1 98.62 92 GLU A C 1
ATOM 718 O O . GLU A 1 92 ? 15.047 -6.703 1.11 1 98.62 92 GLU A O 1
ATOM 723 N N . CYS A 1 93 ? 15.68 -8.055 -0.585 1 98.44 93 CYS A N 1
ATOM 724 C CA . CYS A 1 93 ? 15.133 -9.25 0.046 1 98.44 93 CYS A CA 1
ATOM 725 C C . CYS A 1 93 ? 16.125 -9.844 1.042 1 98.44 93 CYS A C 1
ATOM 727 O O . CYS A 1 93 ? 17.203 -10.305 0.656 1 98.44 93 CYS A O 1
ATOM 729 N N . ARG A 1 94 ? 15.742 -9.805 2.254 1 97.75 94 ARG A N 1
ATOM 730 C CA . ARG A 1 94 ? 16.609 -10.266 3.33 1 97.75 94 ARG A CA 1
ATOM 731 C C . ARG A 1 94 ? 15.906 -11.289 4.211 1 97.75 94 ARG A C 1
ATOM 733 O O . ARG A 1 94 ? 14.68 -11.305 4.285 1 97.75 94 ARG A O 1
ATOM 740 N N . PRO A 1 95 ? 16.75 -12.242 4.77 1 93.88 95 PRO A N 1
ATOM 741 C CA . PRO A 1 95 ? 16.109 -13.18 5.695 1 93.88 95 PRO A CA 1
ATOM 742 C C . PRO A 1 95 ? 15.359 -12.469 6.824 1 93.88 95 PRO A C 1
ATOM 744 O O . PRO A 1 95 ? 15.82 -11.438 7.324 1 93.88 95 PRO A O 1
ATOM 747 N N . GLY A 1 96 ? 14.078 -12.773 6.977 1 80.69 96 GLY A N 1
ATOM 748 C CA . GLY A 1 96 ? 13.297 -12.164 8.039 1 80.69 96 GLY A CA 1
ATOM 749 C C . GLY A 1 96 ? 13.984 -12.211 9.391 1 80.69 96 GLY A C 1
ATOM 750 O O . GLY A 1 96 ? 14.805 -13.094 9.641 1 80.69 96 GLY A O 1
ATOM 751 N N . SER A 1 97 ? 14.18 -11.125 10.008 1 60.72 97 SER A N 1
ATOM 752 C CA . SER A 1 97 ? 14.766 -11.18 11.344 1 60.72 97 SER A CA 1
ATOM 753 C C . SER A 1 97 ? 14.07 -12.219 12.211 1 60.72 97 SER A C 1
ATOM 755 O O . SER A 1 97 ? 12.859 -12.133 12.438 1 60.72 97 SER A O 1
ATOM 757 N N . THR A 1 98 ? 14.305 -13.5 12.047 1 48.62 98 THR A N 1
ATOM 758 C CA . THR A 1 98 ? 13.828 -14.352 13.133 1 48.62 98 THR A CA 1
ATOM 759 C C . THR A 1 98 ? 13.828 -13.594 14.461 1 48.62 98 THR A C 1
ATOM 761 O O . THR A 1 98 ? 14.875 -13.148 14.922 1 48.62 98 THR A O 1
ATOM 764 N N . VAL A 1 99 ? 12.945 -12.688 14.719 1 41.91 99 VAL A N 1
ATOM 765 C CA . VAL A 1 99 ? 12.828 -12.406 16.141 1 41.91 99 VAL A CA 1
ATOM 766 C C . VAL A 1 99 ? 13.188 -13.648 16.953 1 41.91 99 VAL A C 1
ATOM 768 O O . VAL A 1 99 ? 12.633 -14.727 16.719 1 41.91 99 VAL A O 1
ATOM 771 N N . ASN A 1 100 ? 14.445 -13.859 17.297 1 38.88 100 ASN A N 1
ATOM 772 C CA . ASN A 1 100 ? 14.781 -14.828 18.328 1 38.88 100 ASN A CA 1
ATOM 773 C C . ASN A 1 100 ? 13.656 -14.969 19.359 1 38.88 100 ASN A C 1
ATOM 775 O O . ASN A 1 100 ? 13.406 -14.062 20.141 1 38.88 100 ASN A O 1
ATOM 779 N N . ASN A 1 101 ? 12.594 -15.516 19.047 1 34.97 101 ASN A N 1
ATOM 780 C CA . ASN A 1 101 ? 11.891 -15.969 20.234 1 34.97 101 ASN A CA 1
ATOM 781 C C . ASN A 1 101 ? 12.859 -16.484 21.297 1 34.97 101 ASN A C 1
ATOM 783 O O . ASN A 1 101 ? 13.656 -17.391 21.031 1 34.97 101 ASN A O 1
ATOM 787 N N . GLY A 1 102 ? 13.367 -15.555 22.125 1 33.97 102 GLY A N 1
ATOM 788 C CA . GLY A 1 102 ? 14.016 -15.977 23.359 1 33.97 102 GLY A CA 1
ATOM 789 C C . GLY A 1 102 ? 13.492 -17.312 23.875 1 33.97 102 GLY A C 1
ATOM 790 O O . GLY A 1 102 ? 12.336 -17.406 24.281 1 33.97 102 GLY A O 1
ATOM 791 N N . LYS A 1 103 ? 13.836 -18.406 23.359 1 32.78 103 LYS A N 1
ATOM 792 C CA . LYS A 1 103 ? 13.742 -19.609 24.188 1 32.78 103 LYS A CA 1
ATOM 793 C C . LYS A 1 103 ? 14.039 -19.281 25.641 1 32.78 103 LYS A C 1
ATOM 795 O O . LYS A 1 103 ? 15.102 -18.75 25.969 1 32.78 103 LYS A O 1
ATOM 800 N N . ARG A 1 104 ? 13.016 -19.094 26.484 1 30.91 104 ARG A N 1
ATOM 801 C CA . ARG A 1 104 ? 13.156 -19.125 27.922 1 30.91 104 ARG A CA 1
ATOM 802 C C . ARG A 1 104 ? 14.125 -20.234 28.359 1 30.91 104 ARG A C 1
ATOM 804 O O . ARG A 1 104 ? 13.836 -21.422 28.172 1 30.91 104 ARG A O 1
ATOM 811 N N . LYS A 1 105 ? 15.359 -20.047 28.219 1 33.81 105 LYS A N 1
ATOM 812 C CA . LYS A 1 105 ? 16.297 -20.906 28.938 1 33.81 105 LYS A CA 1
ATOM 813 C C . LYS A 1 105 ? 15.789 -21.203 30.359 1 33.81 105 LYS A C 1
ATOM 815 O O . LYS A 1 105 ? 15.547 -20.281 31.141 1 33.81 105 LYS A O 1
ATOM 820 N N . LYS A 1 106 ? 15.016 -22.234 30.438 1 34.28 106 LYS A N 1
ATOM 821 C CA . LYS A 1 106 ? 14.781 -22.828 31.75 1 34.28 106 LYS A CA 1
ATOM 822 C C . LYS A 1 106 ? 16.047 -22.828 32.594 1 34.28 106 LYS A C 1
ATOM 824 O O . LYS A 1 106 ? 17.062 -23.391 32.188 1 34.28 106 LYS A O 1
ATOM 829 N N . ASN A 1 107 ? 16.234 -21.766 33.344 1 29.03 107 ASN A N 1
ATOM 830 C CA . ASN A 1 107 ? 17.312 -21.703 34.344 1 29.03 107 ASN A CA 1
ATOM 831 C C . ASN A 1 107 ? 17.328 -22.969 35.188 1 29.03 107 ASN A C 1
ATOM 833 O O . ASN A 1 107 ? 16.344 -23.297 35.844 1 29.03 107 ASN A O 1
ATOM 837 N N . PRO A 1 108 ? 18.047 -24.016 34.906 1 30.39 108 PRO A N 1
ATOM 838 C CA . PRO A 1 108 ? 18.281 -25.141 35.844 1 30.39 108 PRO A CA 1
ATOM 839 C C . PRO A 1 108 ? 18.656 -24.672 37.25 1 30.39 108 PRO A C 1
ATOM 841 O O . PRO A 1 108 ? 19.828 -24.391 37.5 1 30.39 108 PRO A O 1
ATOM 844 N N . LYS A 1 109 ? 18.172 -23.531 37.781 1 29.02 109 LYS A N 1
ATOM 845 C CA . LYS A 1 109 ? 18.781 -23.156 39.062 1 29.02 109 LYS A CA 1
ATOM 846 C C . LYS A 1 109 ? 18.766 -24.312 40.031 1 29.02 109 LYS A C 1
ATOM 848 O O . LYS A 1 109 ? 19.719 -24.531 40.781 1 29.02 109 LYS A O 1
ATOM 853 N N . GLU A 1 110 ? 17.594 -24.562 40.781 1 31.56 110 GLU A N 1
ATOM 854 C CA . GLU A 1 110 ? 17.70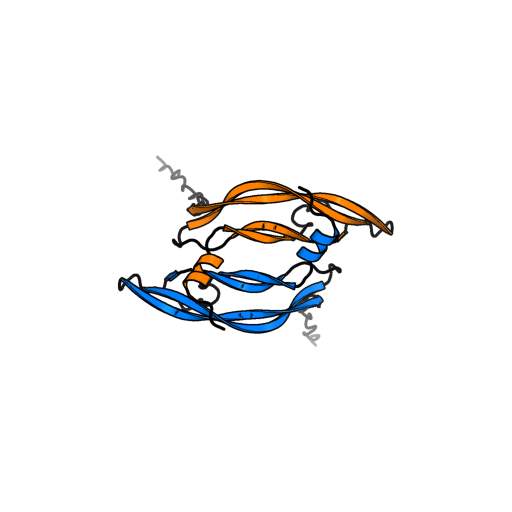3 -24.734 42.219 1 31.56 110 GLU A CA 1
ATOM 855 C C . GLU A 1 110 ? 18.25 -26.125 42.562 1 31.56 110 GLU A C 1
ATOM 857 O O . GLU A 1 110 ? 17.797 -27.125 42.031 1 31.56 110 GLU A O 1
ATOM 862 N N . GLY A 1 111 ? 19.328 -26.172 43.281 1 32.78 111 GLY A N 1
ATOM 863 C CA . GLY A 1 111 ? 20.312 -26.906 44.094 1 32.78 111 GLY A CA 1
ATOM 864 C C . GLY A 1 111 ? 19.672 -27.906 45.031 1 32.78 111 GLY A C 1
ATOM 865 O O . GLY A 1 111 ? 18.578 -27.672 45.531 1 32.78 111 GLY A O 1
ATOM 866 N N . GLU A 1 112 ? 20.062 -29.172 45.062 1 33.84 112 GLU A N 1
ATOM 867 C CA . GLU A 1 112 ? 19.891 -30.359 45.906 1 33.84 112 GLU A CA 1
ATOM 868 C C . GLU A 1 112 ? 19.969 -30 47.406 1 33.84 112 GLU A C 1
ATOM 870 O O . GLU A 1 112 ? 20.922 -29.328 47.812 1 33.84 112 GLU A O 1
ATOM 875 N N . PRO A 1 113 ? 18.844 -29.75 48.094 1 38.16 113 PRO A N 1
ATOM 876 C CA . PRO A 1 113 ? 18.984 -29.672 49.562 1 38.16 113 PRO A CA 1
ATOM 877 C C . PRO A 1 113 ? 19.906 -30.766 50.094 1 38.16 113 PRO A C 1
ATOM 879 O O . PRO A 1 113 ? 19.922 -31.875 49.562 1 38.16 113 PRO A O 1
ATOM 882 N N . ARG A 1 114 ? 20.828 -30.453 51.031 1 30.14 114 ARG A N 1
ATOM 883 C CA . ARG A 1 114 ? 21.453 -31.391 51.969 1 30.14 114 ARG A CA 1
ATOM 884 C C . ARG A 1 114 ? 20.406 -32.094 52.844 1 30.14 114 ARG A C 1
ATOM 886 O O . ARG A 1 114 ? 19.438 -31.469 53.25 1 30.14 114 ARG A O 1
ATOM 893 N N . GLN B 1 1 ? 14.094 18.031 -0.479 1 91.31 1 GLN B N 1
ATOM 894 C CA . GLN B 1 1 ? 12.961 18.203 -1.387 1 91.31 1 GLN B CA 1
ATOM 895 C C . GLN B 1 1 ? 11.648 18.297 -0.617 1 91.31 1 GLN B C 1
ATOM 897 O O . GLN B 1 1 ? 11.43 17.562 0.342 1 91.31 1 GLN B O 1
ATOM 902 N N . VAL B 1 2 ? 10.93 19.375 -0.92 1 98.12 2 VAL B N 1
ATOM 903 C CA . VAL B 1 2 ? 9.648 19.578 -0.254 1 98.12 2 VAL B CA 1
ATOM 904 C C . VAL B 1 2 ? 8.523 19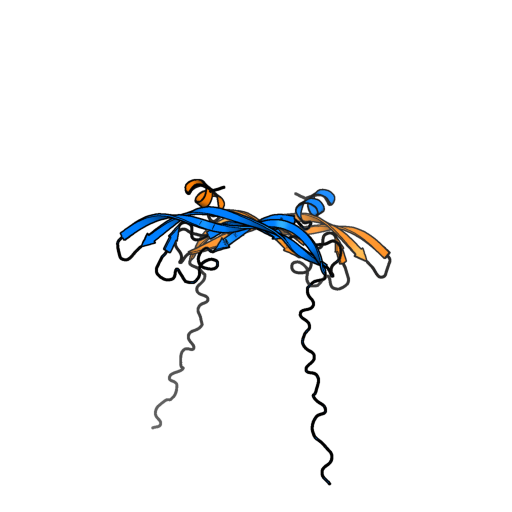.531 -1.279 1 98.12 2 VAL B C 1
ATOM 906 O O . VAL B 1 2 ? 8.555 20.234 -2.291 1 98.12 2 VAL B O 1
ATOM 909 N N . MET B 1 3 ? 7.562 18.672 -1.077 1 98.69 3 MET B N 1
ATOM 910 C CA . MET B 1 3 ? 6.387 18.609 -1.941 1 98.69 3 MET B CA 1
ATOM 911 C C . MET B 1 3 ? 5.359 19.672 -1.531 1 98.69 3 MET B C 1
ATOM 913 O O . MET B 1 3 ? 4.961 19.734 -0.367 1 98.69 3 MET B O 1
ATOM 917 N N . PRO B 1 4 ? 4.941 20.5 -2.42 1 98.75 4 PRO B N 1
ATOM 918 C CA . PRO B 1 4 ? 3.984 21.547 -2.066 1 98.75 4 PRO B CA 1
ATOM 919 C C . PRO B 1 4 ? 2.617 21 -1.67 1 98.75 4 PRO B C 1
ATOM 921 O O . PRO B 1 4 ? 2.271 19.875 -2.041 1 98.75 4 PRO B O 1
ATOM 924 N N . PHE B 1 5 ? 1.815 21.797 -1.1 1 98.44 5 PHE B N 1
ATOM 925 C CA . PHE B 1 5 ? 0.569 21.406 -0.456 1 98.44 5 PHE B CA 1
ATOM 926 C C . PHE B 1 5 ? -0.385 20.781 -1.464 1 98.44 5 PHE B C 1
ATOM 928 O O . PHE B 1 5 ? -0.9 19.688 -1.238 1 98.44 5 PHE B O 1
ATOM 935 N N . MET B 1 6 ? -0.646 21.406 -2.525 1 98.5 6 MET B N 1
ATOM 936 C CA . MET B 1 6 ? -1.629 20.906 -3.482 1 98.5 6 MET B CA 1
ATOM 937 C C . MET B 1 6 ? -1.2 19.547 -4.043 1 98.5 6 MET B C 1
ATOM 939 O O . MET B 1 6 ? -2.039 18.688 -4.297 1 98.5 6 MET B O 1
ATOM 943 N N . GLU B 1 7 ? 0.063 19.422 -4.281 1 98.62 7 GLU B N 1
ATOM 944 C CA . GLU B 1 7 ? 0.573 18.141 -4.762 1 98.62 7 GLU B CA 1
ATOM 945 C C . GLU B 1 7 ? 0.413 17.062 -3.701 1 98.62 7 GLU B C 1
ATOM 947 O O . GLU B 1 7 ? 0.023 15.93 -4.016 1 98.62 7 GLU B O 1
ATOM 952 N N . VAL B 1 8 ? 0.742 17.422 -2.445 1 98.75 8 VAL B N 1
ATOM 953 C CA . VAL B 1 8 ? 0.546 16.469 -1.357 1 98.75 8 VAL B CA 1
ATOM 954 C C . VAL B 1 8 ? -0.915 16.016 -1.314 1 98.75 8 VAL B C 1
ATOM 956 O O . VAL B 1 8 ? -1.205 14.82 -1.22 1 98.75 8 VAL B O 1
ATOM 959 N N . TYR B 1 9 ? -1.791 16.984 -1.396 1 98.31 9 TYR B N 1
ATOM 960 C CA . TYR B 1 9 ? -3.223 16.719 -1.325 1 98.31 9 TYR B CA 1
ATOM 961 C C . TYR B 1 9 ? -3.658 15.789 -2.453 1 98.31 9 TYR B C 1
ATOM 963 O O . TYR B 1 9 ? -4.289 14.766 -2.209 1 98.31 9 TYR B O 1
ATOM 971 N N . GLU B 1 10 ? -3.307 16.047 -3.646 1 98.5 10 GLU B N 1
ATOM 972 C CA . GLU B 1 10 ? -3.729 15.297 -4.82 1 98.5 10 GLU B CA 1
ATOM 973 C C . GLU B 1 10 ? -3.211 13.859 -4.766 1 98.5 10 GLU B C 1
ATOM 975 O O . GLU B 1 10 ? -3.875 12.938 -5.246 1 98.5 10 GLU B O 1
ATOM 980 N N . ARG B 1 11 ? -2.109 13.727 -4.195 1 98.62 11 ARG B N 1
ATOM 981 C CA . ARG B 1 11 ? -1.475 12.414 -4.191 1 98.62 11 ARG B CA 1
ATOM 982 C C . ARG B 1 11 ? -2.012 11.547 -3.053 1 98.62 11 ARG B C 1
ATOM 984 O O . ARG B 1 11 ? -1.785 10.336 -3.025 1 98.62 11 ARG B O 1
ATOM 991 N N . SER B 1 12 ? -2.756 12.188 -2.182 1 98.81 12 SER B N 1
ATOM 992 C CA . SER B 1 12 ? -3.09 11.406 -0.996 1 98.81 12 SER B CA 1
ATOM 993 C C . SER B 1 12 ? -4.598 11.227 -0.859 1 98.81 12 SER B C 1
ATOM 995 O O . SER B 1 12 ? -5.059 10.391 -0.073 1 98.81 12 SER B O 1
ATOM 997 N N . VAL B 1 13 ? -5.328 11.945 -1.629 1 98.56 13 VAL B N 1
ATOM 998 C CA . VAL B 1 13 ? -6.781 11.898 -1.512 1 98.56 13 VAL B CA 1
ATOM 999 C C . VAL B 1 13 ? -7.285 10.508 -1.884 1 98.56 13 VAL B C 1
ATOM 1001 O O . VAL B 1 13 ? -6.625 9.781 -2.631 1 98.56 13 VAL B O 1
ATOM 1004 N N . CYS B 1 14 ? -8.453 10.117 -1.435 1 98.81 14 CYS B N 1
ATOM 1005 C CA . CYS B 1 14 ? -9.109 8.836 -1.646 1 98.81 14 CYS B CA 1
ATOM 1006 C C . CYS B 1 14 ? -9.297 8.562 -3.133 1 98.81 14 CYS B C 1
ATOM 1008 O O . CYS B 1 14 ? -10.031 9.273 -3.816 1 98.81 14 CYS B O 1
ATOM 1010 N N . GLN B 1 15 ? -8.727 7.496 -3.578 1 98.75 15 GLN B N 1
ATOM 1011 C CA . GLN B 1 15 ? -8.797 7.055 -4.965 1 98.75 15 GLN B CA 1
ATOM 1012 C C . GLN B 1 15 ? -8.227 5.648 -5.125 1 98.75 15 GLN B C 1
ATOM 1014 O O . GLN B 1 15 ? -7.719 5.066 -4.164 1 98.75 15 GLN B O 1
ATOM 1019 N N . THR B 1 16 ? -8.336 5.062 -6.301 1 98.88 16 THR B N 1
ATOM 1020 C CA . THR B 1 16 ? -7.715 3.766 -6.559 1 98.88 16 THR B CA 1
ATOM 1021 C C . THR B 1 16 ? -6.195 3.9 -6.645 1 98.88 16 THR B C 1
ATOM 1023 O O . THR B 1 16 ? -5.684 4.883 -7.184 1 98.88 16 THR B O 1
ATOM 1026 N N . ARG B 1 17 ? -5.516 2.988 -6.09 1 98.69 17 ARG B N 1
ATOM 1027 C CA . ARG B 1 17 ? -4.059 2.947 -6.113 1 98.69 17 ARG B CA 1
ATOM 1028 C C . ARG B 1 17 ? -3.553 1.53 -6.363 1 98.69 17 ARG B C 1
ATOM 1030 O O . ARG B 1 17 ? -4.215 0.557 -5.992 1 98.69 17 ARG B O 1
ATOM 1037 N N . GLU B 1 18 ? -2.475 1.482 -6.988 1 98.25 18 GLU B N 1
ATOM 1038 C CA . GLU B 1 18 ? -1.843 0.178 -7.164 1 98.25 18 GLU B CA 1
ATOM 1039 C C . GLU B 1 18 ? -1.313 -0.36 -5.836 1 98.25 18 GLU B C 1
ATOM 1041 O O . GLU B 1 18 ? -0.51 0.297 -5.172 1 98.25 18 GLU B O 1
ATOM 1046 N N . MET B 1 19 ? -1.738 -1.492 -5.48 1 98.56 19 MET B N 1
ATOM 1047 C CA . MET B 1 19 ? -1.338 -2.109 -4.219 1 98.56 19 MET B CA 1
ATOM 1048 C C . MET B 1 19 ? -0.868 -3.545 -4.441 1 98.56 19 MET B C 1
ATOM 1050 O O . MET B 1 19 ? -1.264 -4.188 -5.414 1 98.56 19 MET B O 1
ATOM 1054 N N . LEU B 1 20 ? -0.025 -3.988 -3.592 1 98.62 20 LEU B N 1
ATOM 1055 C CA . LEU B 1 20 ? 0.443 -5.371 -3.617 1 98.62 20 LEU B CA 1
ATOM 1056 C C . LEU B 1 20 ? -0.521 -6.285 -2.867 1 98.62 20 LEU B C 1
ATOM 1058 O O . LEU B 1 20 ? -1.023 -5.922 -1.802 1 98.62 20 LEU B O 1
ATOM 1062 N N . VAL B 1 21 ? -0.745 -7.449 -3.383 1 97.88 21 VAL B N 1
ATOM 1063 C CA . VAL B 1 21 ? -1.55 -8.461 -2.707 1 97.88 21 VAL B CA 1
ATOM 1064 C C . VAL B 1 21 ? -0.854 -9.82 -2.795 1 97.88 21 VAL B C 1
ATOM 1066 O O . VAL B 1 21 ? -0.356 -10.203 -3.857 1 97.88 21 VAL B O 1
ATOM 1069 N N . SER B 1 22 ? -0.799 -10.484 -1.702 1 95.62 22 SER B N 1
ATOM 1070 C CA . SER B 1 22 ? -0.241 -11.836 -1.683 1 95.62 22 SER B CA 1
ATOM 1071 C C . SER B 1 22 ? -1.175 -12.828 -2.365 1 95.62 22 SER B C 1
ATOM 1073 O O . SER B 1 22 ? -2.385 -12.812 -2.129 1 95.62 22 SER B O 1
ATOM 1075 N N . ILE B 1 23 ? -0.618 -13.672 -3.15 1 95.12 23 ILE B N 1
ATOM 1076 C CA . ILE B 1 23 ? -1.435 -14.672 -3.83 1 95.12 23 ILE B CA 1
ATOM 1077 C C . ILE B 1 23 ? -1.984 -15.672 -2.812 1 95.12 23 ILE B C 1
ATOM 1079 O O . ILE B 1 23 ? -3.15 -16.062 -2.889 1 95.12 23 ILE B O 1
ATOM 1083 N N . LEU B 1 24 ? -1.146 -16.031 -1.827 1 91.25 24 LEU B N 1
ATOM 1084 C CA . LEU B 1 24 ? -1.566 -16.984 -0.808 1 91.25 24 LEU B CA 1
ATOM 1085 C C . LEU B 1 24 ? -2.723 -16.422 0.015 1 91.25 24 LEU B C 1
ATOM 1087 O O . LEU B 1 24 ? -3.596 -17.188 0.455 1 91.25 24 LEU B O 1
ATOM 1091 N N . ASP B 1 25 ? -2.723 -15.18 0.24 1 92 25 ASP B N 1
ATOM 1092 C CA . ASP B 1 25 ? -3.826 -14.555 0.966 1 92 25 ASP B CA 1
ATOM 1093 C C . ASP B 1 25 ? -5.109 -14.578 0.14 1 92 25 ASP B C 1
ATOM 1095 O O . ASP B 1 25 ? -6.207 -14.695 0.69 1 92 25 ASP B O 1
ATOM 1099 N N . GLU B 1 26 ? -4.969 -14.391 -1.132 1 94.12 26 GLU B N 1
ATOM 1100 C CA . GLU B 1 26 ? -6.117 -14.359 -2.033 1 94.12 26 GLU B CA 1
ATOM 1101 C C . GLU B 1 26 ? -6.613 -15.766 -2.344 1 94.12 26 GLU B C 1
ATOM 1103 O O . GLU B 1 26 ? -7.797 -15.961 -2.633 1 94.12 26 GLU B O 1
ATOM 1108 N N . TYR B 1 27 ? -5.711 -16.688 -2.271 1 92.19 27 TYR B N 1
ATOM 1109 C CA . TYR B 1 27 ? -5.996 -18.094 -2.559 1 92.19 27 TYR B CA 1
ATOM 1110 C C . TYR B 1 27 ? -5.441 -19 -1.466 1 92.19 27 TYR B C 1
ATOM 1112 O O . TYR B 1 27 ? -4.508 -19.766 -1.704 1 92.19 27 TYR B O 1
ATOM 1120 N N . PRO B 1 28 ? -6.008 -18.969 -0.29 1 87.44 28 PRO B N 1
ATOM 1121 C CA . PRO B 1 28 ? -5.469 -19.688 0.864 1 87.44 28 PRO B CA 1
ATOM 1122 C C . PRO B 1 28 ? -5.496 -21.203 0.678 1 87.44 28 PRO B C 1
ATOM 1124 O O . PRO B 1 28 ? -4.727 -21.922 1.319 1 87.44 28 PRO B O 1
ATOM 1127 N N . SER B 1 29 ? -6.336 -21.75 -0.014 1 80.12 29 SER B N 1
ATOM 1128 C CA . SER B 1 29 ? -6.504 -23.188 -0.186 1 80.12 29 SER B CA 1
ATOM 1129 C C . SER B 1 29 ? -5.434 -23.75 -1.11 1 80.12 29 SER B C 1
ATOM 1131 O O . SER B 1 29 ? -5.281 -24.969 -1.207 1 80.12 29 SER B O 1
ATOM 1133 N N . GLU B 1 30 ? -4.734 -22.906 -1.715 1 65.25 30 GLU B N 1
ATOM 1134 C CA . GLU B 1 30 ? -3.723 -23.375 -2.656 1 65.25 30 GLU B CA 1
ATOM 1135 C C . GLU B 1 30 ? -2.449 -23.797 -1.93 1 65.25 30 GLU B C 1
ATOM 1137 O O . GLU B 1 30 ? -1.483 -23.031 -1.861 1 65.25 30 GLU B O 1
ATOM 1142 N N . VAL B 1 31 ? -2.551 -24.75 -0.777 1 60.25 31 VAL B N 1
ATOM 1143 C CA . VAL B 1 31 ? -1.592 -25.141 0.247 1 60.25 31 VAL B CA 1
ATOM 1144 C C . VAL B 1 31 ? -0.328 -25.703 -0.413 1 60.25 31 VAL B C 1
ATOM 1146 O O . VAL B 1 31 ? 0.786 -25.422 0.042 1 60.25 31 VAL B O 1
ATOM 1149 N N . ALA B 1 32 ? -0.506 -26.484 -1.478 1 61.66 32 ALA B N 1
ATOM 1150 C CA . ALA B 1 32 ? 0.646 -27.328 -1.776 1 61.66 32 ALA B CA 1
ATOM 1151 C C . ALA B 1 32 ? 1.58 -26.656 -2.775 1 61.66 32 ALA B C 1
ATOM 1153 O O . ALA B 1 32 ? 2.621 -27.203 -3.137 1 61.66 32 ALA B O 1
ATOM 1154 N N . HIS B 1 33 ? 1.31 -25.297 -3.148 1 69.19 33 HIS B N 1
ATOM 1155 C CA . HIS B 1 33 ? 2.102 -24.781 -4.262 1 69.19 33 HIS B CA 1
ATOM 1156 C C . HIS B 1 33 ? 2.732 -23.438 -3.924 1 69.19 33 HIS B C 1
ATOM 1158 O O . HIS B 1 33 ? 2.225 -22.719 -3.068 1 69.19 33 HIS B O 1
ATOM 1164 N N . LEU B 1 34 ? 3.957 -23.375 -4.473 1 87.62 34 LEU B N 1
ATOM 1165 C CA . LEU B 1 34 ? 4.637 -22.078 -4.469 1 87.62 34 LEU B CA 1
ATOM 1166 C C . LEU B 1 34 ? 4.27 -21.266 -5.707 1 87.62 34 LEU B C 1
ATOM 1168 O O . LEU B 1 34 ? 4.156 -21.812 -6.805 1 87.62 34 LEU B O 1
ATOM 1172 N N . PHE B 1 35 ? 4.004 -20.031 -5.613 1 92.62 35 PHE B N 1
ATOM 1173 C CA . PHE B 1 35 ? 3.689 -19.156 -6.738 1 92.62 35 PHE B CA 1
ATOM 1174 C C . PHE B 1 35 ? 4.828 -18.188 -7.004 1 92.62 35 PHE B C 1
ATOM 1176 O O . PHE B 1 35 ? 5.461 -17.688 -6.066 1 92.62 35 PHE B O 1
ATOM 1183 N N . ARG B 1 36 ? 4.977 -18.016 -8.312 1 94.19 36 ARG B N 1
ATOM 1184 C CA . ARG B 1 36 ? 5.93 -17 -8.742 1 94.19 36 ARG B CA 1
ATOM 1185 C C . ARG B 1 36 ? 5.301 -16.047 -9.75 1 94.19 36 ARG B C 1
ATOM 1187 O O . ARG B 1 36 ? 4.875 -16.469 -10.828 1 94.19 36 ARG B O 1
ATOM 1194 N N . PRO B 1 37 ? 5.352 -14.75 -9.516 1 96.56 37 PRO B N 1
ATOM 1195 C CA . PRO B 1 37 ? 5.633 -14.211 -8.188 1 96.56 37 PRO B CA 1
ATOM 1196 C C . PRO B 1 37 ? 4.602 -14.641 -7.145 1 96.56 37 PRO B C 1
ATOM 1198 O O . PRO B 1 37 ? 3.572 -15.219 -7.496 1 96.56 37 PRO B O 1
ATOM 1201 N N . SER B 1 38 ? 4.93 -14.414 -5.918 1 95.31 38 SER B N 1
ATOM 1202 C CA . SER B 1 38 ? 4.027 -14.82 -4.844 1 95.31 38 SER B CA 1
ATOM 1203 C C . SER B 1 38 ? 3.041 -13.711 -4.5 1 95.31 38 SER B C 1
ATOM 1205 O O . SER B 1 38 ? 2.211 -13.867 -3.604 1 95.31 38 SER B O 1
ATOM 1207 N N . CYS B 1 39 ? 3.219 -12.547 -5.145 1 97.25 39 CYS B N 1
ATOM 1208 C CA . CYS B 1 39 ? 2.285 -11.438 -4.988 1 97.25 39 CYS B CA 1
ATOM 1209 C C . CYS B 1 39 ? 2.031 -10.742 -6.32 1 97.25 39 CYS B C 1
ATOM 1211 O O . CYS B 1 39 ? 2.744 -10.984 -7.297 1 97.25 39 CYS B O 1
ATOM 1213 N N . VAL B 1 40 ? 1.005 -9.945 -6.379 1 98.69 40 VAL B N 1
ATOM 1214 C CA . VAL B 1 40 ? 0.658 -9.195 -7.586 1 98.69 40 VAL B CA 1
ATOM 1215 C C . VAL B 1 40 ? 0.194 -7.793 -7.211 1 98.69 40 VAL B C 1
ATOM 1217 O O . VAL B 1 40 ? -0.124 -7.527 -6.047 1 98.69 40 VAL B O 1
ATOM 1220 N N . THR B 1 41 ? 0.179 -6.926 -8.141 1 98.81 41 THR B N 1
ATOM 1221 C CA . THR B 1 41 ? -0.381 -5.594 -7.945 1 98.81 41 THR B CA 1
ATOM 1222 C C . THR B 1 41 ? -1.807 -5.52 -8.484 1 98.81 41 THR B C 1
ATOM 1224 O O . THR B 1 41 ? -2.109 -6.09 -9.531 1 98.81 41 THR B O 1
ATOM 1227 N N . VAL B 1 42 ? -2.643 -4.941 -7.797 1 98.75 42 VAL B N 1
ATOM 1228 C CA . VAL B 1 42 ? -4.02 -4.676 -8.203 1 98.75 42 VAL B CA 1
ATOM 1229 C C . VAL B 1 42 ? -4.418 -3.262 -7.781 1 98.75 42 VAL B C 1
ATOM 1231 O O . VAL B 1 42 ? -3.803 -2.682 -6.883 1 98.75 42 VAL B O 1
ATOM 1234 N N . LEU B 1 43 ? -5.438 -2.762 -8.445 1 98.81 43 LEU B N 1
ATOM 1235 C CA . LEU B 1 43 ? -5.969 -1.462 -8.047 1 98.81 43 LEU B CA 1
ATOM 1236 C C . LEU B 1 43 ? -6.902 -1.602 -6.848 1 98.81 43 LEU B C 1
ATOM 1238 O O . LEU B 1 43 ? -7.875 -2.359 -6.895 1 98.81 43 LEU B O 1
ATOM 1242 N N . ARG B 1 44 ? -6.637 -0.897 -5.762 1 98.81 44 ARG B N 1
ATOM 1243 C CA . ARG B 1 44 ? -7.449 -0.866 -4.551 1 98.81 44 ARG B CA 1
ATOM 1244 C C . ARG B 1 44 ? -7.637 0.564 -4.055 1 98.81 44 ARG B C 1
ATOM 1246 O O . ARG B 1 44 ? -6.758 1.409 -4.238 1 98.81 44 ARG B O 1
ATOM 1253 N N . CYS B 1 45 ? -8.719 0.8 -3.426 1 98.88 45 CYS B N 1
ATOM 1254 C CA . CYS B 1 45 ? -8.992 2.127 -2.885 1 98.88 45 CYS B CA 1
ATOM 1255 C C . CYS B 1 45 ? -8.109 2.416 -1.677 1 98.88 45 CYS B C 1
ATOM 1257 O O . CYS B 1 45 ? -7.938 1.557 -0.81 1 98.88 45 CYS B O 1
ATOM 1259 N N . GLY B 1 46 ? -7.605 3.648 -1.616 1 98.44 46 GLY B N 1
ATOM 1260 C CA . GLY B 1 46 ? -6.82 4.133 -0.493 1 98.44 46 GLY B CA 1
ATOM 1261 C C . GLY B 1 46 ? -6.684 5.645 -0.466 1 98.44 46 GLY B C 1
ATOM 1262 O O . GLY B 1 46 ? -7.07 6.324 -1.419 1 98.44 46 GLY B O 1
ATOM 1263 N N . GLY B 1 47 ? -6.047 6.066 0.594 1 98.5 47 GLY B N 1
ATOM 1264 C CA . GLY B 1 47 ? -5.934 7.5 0.827 1 98.5 47 GLY B CA 1
ATOM 1265 C C . GLY B 1 47 ? -6.824 7.996 1.948 1 98.5 47 GLY B C 1
ATOM 1266 O O . GLY B 1 47 ? -7.453 7.195 2.648 1 98.5 47 GLY B O 1
ATOM 1267 N N . CYS B 1 48 ? -6.762 9.305 2.115 1 97.75 48 CYS B N 1
ATOM 1268 C CA . CYS B 1 48 ? -7.504 9.875 3.232 1 97.75 48 CYS B CA 1
ATOM 1269 C C . CYS B 1 48 ? -8.641 10.766 2.738 1 97.75 48 CYS B C 1
ATOM 1271 O O . CYS B 1 48 ? -8.641 11.188 1.583 1 97.75 48 CYS B O 1
ATOM 1273 N N . CYS B 1 49 ? -9.602 10.914 3.559 1 97.06 49 CYS B N 1
ATOM 1274 C CA . CYS B 1 49 ? -10.758 11.766 3.305 1 97.06 49 CYS B CA 1
ATOM 1275 C C . CYS B 1 49 ? -10.617 13.102 4.016 1 97.06 49 CYS B C 1
ATOM 1277 O O . CYS B 1 49 ? -9.836 13.234 4.957 1 97.06 49 CYS B O 1
ATOM 1279 N N . THR B 1 50 ? -11.305 14.109 3.523 1 92.56 50 THR B N 1
ATOM 1280 C CA . THR B 1 50 ? -11.242 15.43 4.137 1 92.56 50 THR B CA 1
ATOM 1281 C C . THR B 1 50 ? -11.812 15.398 5.555 1 92.56 50 THR B C 1
ATOM 1283 O O . THR B 1 50 ? -11.25 16.016 6.465 1 92.56 50 THR B O 1
ATOM 1286 N N . GLU B 1 51 ? -12.859 14.641 5.672 1 89 51 GLU B N 1
ATOM 1287 C CA . GLU B 1 51 ? -13.445 14.461 7 1 89 51 GLU B CA 1
ATOM 1288 C C . GLU B 1 51 ? -12.891 13.219 7.684 1 89 51 GLU B C 1
ATOM 1290 O O . GLU B 1 51 ? -12.891 12.133 7.105 1 89 51 GLU B O 1
ATOM 1295 N N . GLU B 1 52 ? -12.516 13.391 8.867 1 84.06 52 GLU B N 1
ATOM 1296 C CA . GLU B 1 52 ? -11.867 12.305 9.594 1 84.06 52 GLU B CA 1
ATOM 1297 C C . GLU B 1 52 ? -12.836 11.164 9.867 1 84.06 52 GLU B C 1
ATOM 1299 O O . GLU B 1 52 ? -12.422 10.023 10.07 1 84.06 52 GLU B O 1
ATOM 1304 N N . SER B 1 53 ? -14.086 11.523 9.898 1 90.12 53 SER B N 1
ATOM 1305 C CA . SER B 1 53 ? -15.109 10.523 10.195 1 90.12 53 SER B CA 1
ATOM 1306 C C . SER B 1 53 ? -15.359 9.625 8.984 1 90.12 53 SER B C 1
ATOM 1308 O O . SER B 1 53 ? -16.047 8.609 9.094 1 90.12 53 SER B O 1
ATOM 1310 N N . LEU B 1 54 ? -14.938 9.984 7.938 1 95.81 54 LEU B N 1
ATOM 1311 C CA . LEU B 1 54 ? -15.164 9.234 6.707 1 95.81 54 LEU B CA 1
ATOM 1312 C C . LEU B 1 54 ? -14.016 8.281 6.43 1 95.81 54 LEU B C 1
ATOM 1314 O O . LEU B 1 54 ? -12.891 8.5 6.898 1 95.81 54 LEU B O 1
ATOM 1318 N N . THR B 1 55 ? -14.297 7.266 5.688 1 97.62 55 THR B N 1
ATOM 1319 C CA . THR B 1 55 ? -13.297 6.27 5.293 1 97.62 55 THR B CA 1
ATOM 1320 C C . THR B 1 55 ? -13.328 6.047 3.783 1 97.62 55 THR B C 1
ATOM 1322 O O . THR B 1 55 ? -14.406 5.969 3.182 1 97.62 55 THR B O 1
ATOM 1325 N N . CYS B 1 56 ? -12.234 6.004 3.184 1 98.5 56 CYS B N 1
ATOM 1326 C CA . CYS B 1 56 ? -12.109 5.715 1.759 1 98.5 56 CYS B CA 1
ATOM 1327 C C . CYS B 1 56 ? -12.555 4.293 1.448 1 98.5 56 CYS B C 1
ATOM 1329 O O . CYS B 1 56 ? -11.914 3.33 1.88 1 98.5 56 CYS B O 1
ATOM 1331 N N . THR B 1 57 ? -13.555 4.133 0.604 1 98.69 57 THR B N 1
ATOM 1332 C CA . THR B 1 57 ? -14.211 2.838 0.443 1 98.69 57 THR B CA 1
ATOM 1333 C C . THR B 1 57 ? -14.461 2.539 -1.032 1 98.69 57 THR B C 1
ATOM 1335 O O . THR B 1 57 ? -14.828 3.432 -1.798 1 98.69 57 THR B O 1
ATOM 1338 N N . ALA B 1 58 ? -14.281 1.244 -1.383 1 98.62 58 ALA B N 1
ATOM 1339 C CA . ALA B 1 58 ? -14.547 0.815 -2.752 1 98.62 58 ALA B CA 1
ATOM 1340 C C . ALA B 1 58 ? -16.047 0.819 -3.043 1 98.62 58 ALA B C 1
ATOM 1342 O O . ALA B 1 58 ? -16.844 0.286 -2.262 1 98.62 58 ALA B O 1
ATOM 1343 N N . THR B 1 59 ? -16.469 1.336 -4.164 1 98.62 59 THR B N 1
ATOM 1344 C CA . THR B 1 59 ? -17.875 1.327 -4.555 1 98.62 59 THR B CA 1
ATOM 1345 C C . THR B 1 59 ? -18.062 0.641 -5.906 1 98.62 59 THR B C 1
ATOM 1347 O O . THR B 1 59 ? -19.188 0.405 -6.34 1 98.62 59 THR B O 1
ATOM 1350 N N . GLY B 1 60 ? -16.984 0.37 -6.641 1 98.75 60 GLY B N 1
ATOM 1351 C CA . GLY B 1 60 ? -16.953 -0.41 -7.867 1 98.75 60 GLY B CA 1
ATOM 1352 C C . GLY B 1 60 ? -15.828 -1.422 -7.902 1 98.75 60 GLY B C 1
ATOM 1353 O O . GLY B 1 60 ? -14.758 -1.186 -7.336 1 98.75 60 GLY B O 1
ATOM 1354 N N . LYS B 1 61 ? -16.094 -2.486 -8.539 1 98.69 61 LYS B N 1
ATOM 1355 C CA . LYS B 1 61 ? -15.094 -3.543 -8.609 1 98.69 61 LYS B CA 1
ATOM 1356 C C . LYS B 1 61 ? -15.117 -4.238 -9.961 1 98.69 61 LYS B C 1
ATOM 1358 O O . LYS B 1 61 ? -16.109 -4.168 -10.688 1 98.69 61 LYS B O 1
ATOM 1363 N N . ARG B 1 62 ? -14.094 -4.844 -10.305 1 98.69 62 ARG B N 1
ATOM 1364 C CA . ARG B 1 62 ? -13.984 -5.719 -11.469 1 98.69 62 ARG B CA 1
ATOM 1365 C C . ARG B 1 62 ? -12.945 -6.816 -11.227 1 98.69 62 ARG B C 1
ATOM 1367 O O . ARG B 1 62 ? -12.117 -6.707 -10.32 1 98.69 62 ARG B O 1
ATOM 1374 N N . SER B 1 63 ? -13.047 -7.848 -12.047 1 98.5 63 SER B N 1
ATOM 1375 C CA . SER B 1 63 ? -12.062 -8.93 -12 1 98.5 63 SER B CA 1
ATOM 1376 C C . SER B 1 63 ? -11.016 -8.781 -13.102 1 98.5 63 SER B C 1
ATOM 1378 O O . SER B 1 63 ? -11.352 -8.43 -14.234 1 98.5 63 SER B O 1
ATOM 1380 N N . VAL B 1 64 ? -9.789 -9.008 -12.789 1 98.75 64 VAL B N 1
ATOM 1381 C CA . VAL B 1 64 ? -8.703 -8.961 -13.766 1 98.75 64 VAL B CA 1
ATOM 1382 C C . VAL B 1 64 ? -7.871 -10.242 -13.672 1 98.75 64 VAL B C 1
ATOM 1384 O O . VAL B 1 64 ? -7.754 -10.836 -12.594 1 98.75 64 VAL B O 1
ATOM 1387 N N . GLY B 1 65 ? -7.258 -10.578 -14.75 1 98.75 65 GLY B N 1
ATOM 1388 C CA . GLY B 1 65 ? -6.414 -11.766 -14.789 1 98.75 65 GLY B CA 1
ATOM 1389 C C . GLY B 1 65 ? -4.934 -11.445 -14.695 1 98.75 65 GLY B C 1
ATOM 1390 O O . GLY B 1 65 ? -4.469 -10.445 -15.258 1 98.75 65 GLY B O 1
ATOM 1391 N N . ARG B 1 66 ? -4.203 -12.234 -14.039 1 98.75 66 ARG B N 1
ATOM 1392 C CA . ARG B 1 66 ? -2.746 -12.172 -13.992 1 98.75 66 ARG B CA 1
ATOM 1393 C C . ARG B 1 66 ? -2.131 -13.531 -14.312 1 98.75 66 ARG B C 1
ATOM 1395 O O . ARG B 1 66 ? -2.592 -14.562 -13.812 1 98.75 66 ARG B O 1
ATOM 1402 N N . GLU B 1 67 ? -1.184 -13.492 -15.18 1 98.69 67 GLU B N 1
ATOM 1403 C CA . GLU B 1 67 ? -0.438 -14.727 -15.398 1 98.69 67 GLU B CA 1
ATOM 1404 C C . GLU B 1 67 ? 0.562 -14.977 -14.273 1 98.69 67 GLU B C 1
ATOM 1406 O O . GLU B 1 67 ? 1.387 -14.109 -13.969 1 98.69 67 GLU B O 1
ATOM 1411 N N . ILE B 1 68 ? 0.464 -16.156 -13.758 1 96.88 68 ILE B N 1
ATOM 1412 C CA . ILE B 1 68 ? 1.284 -16.547 -12.617 1 96.88 68 ILE B CA 1
ATOM 1413 C C . ILE B 1 68 ? 1.933 -17.906 -12.891 1 96.88 68 ILE B C 1
ATOM 1415 O O . ILE B 1 68 ? 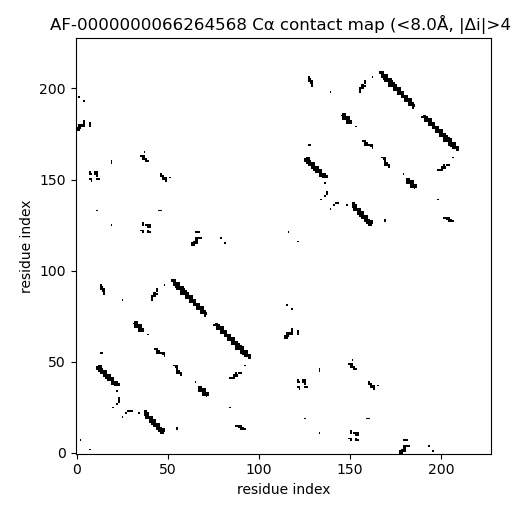1.336 -18.766 -13.539 1 96.88 68 ILE B O 1
ATOM 1419 N N . MET B 1 69 ? 3.104 -18.094 -12.438 1 95.69 69 MET B N 1
ATOM 1420 C CA . MET B 1 69 ? 3.752 -19.406 -12.523 1 95.69 69 MET B CA 1
ATOM 1421 C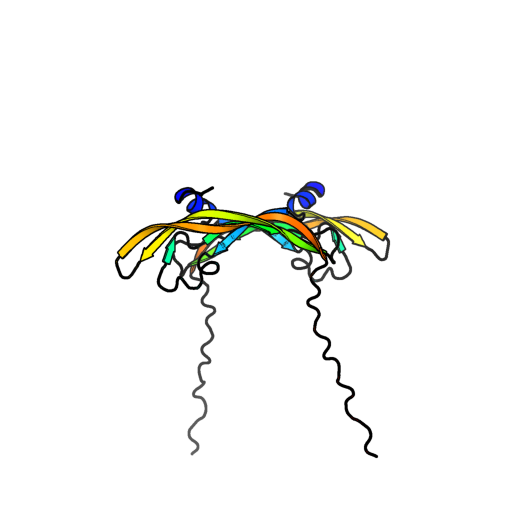 C . MET B 1 69 ? 3.52 -20.219 -11.258 1 95.69 69 MET B C 1
ATOM 1423 O O . MET B 1 69 ? 3.881 -19.781 -10.164 1 95.69 69 MET B O 1
ATOM 1427 N N . ARG B 1 70 ? 2.936 -21.328 -11.438 1 91.88 70 ARG B N 1
ATOM 1428 C CA . ARG B 1 70 ? 2.768 -22.281 -10.344 1 91.88 70 ARG B CA 1
ATOM 1429 C C . ARG B 1 70 ? 3.898 -23.312 -10.328 1 91.88 70 ARG B C 1
ATOM 1431 O O . ARG B 1 70 ? 4.148 -23.969 -11.336 1 91.88 70 ARG B O 1
ATOM 1438 N N . VAL B 1 71 ? 4.492 -23.406 -9.234 1 89.75 71 VAL B N 1
ATOM 1439 C CA . VAL B 1 71 ? 5.629 -24.312 -9.141 1 89.75 71 VAL B CA 1
ATOM 1440 C C . VAL B 1 71 ? 5.281 -25.484 -8.227 1 89.75 71 VAL B C 1
ATOM 1442 O O . VAL B 1 71 ? 4.789 -25.281 -7.109 1 89.75 71 VAL B O 1
ATOM 1445 N N . ASP B 1 72 ? 5.477 -26.672 -8.664 1 86.81 72 ASP B N 1
ATOM 1446 C CA . ASP B 1 72 ? 5.371 -27.891 -7.863 1 86.81 72 ASP B CA 1
ATOM 1447 C C . ASP B 1 72 ? 6.75 -28.375 -7.434 1 86.81 72 ASP B C 1
ATOM 1449 O O . ASP B 1 72 ? 7.453 -29.031 -8.203 1 86.81 72 ASP B O 1
ATOM 1453 N N . PRO B 1 73 ? 7.074 -28.109 -6.293 1 81.62 73 PRO B N 1
ATOM 1454 C CA . PRO B 1 73 ? 8.43 -28.484 -5.875 1 81.62 73 PRO B CA 1
ATOM 1455 C C . PRO B 1 73 ? 8.625 -30 -5.805 1 81.62 73 PRO B C 1
ATOM 1457 O O . PRO B 1 73 ? 9.75 -30.484 -5.953 1 81.62 73 PRO B O 1
ATOM 1460 N N . ARG B 1 74 ? 7.648 -30.75 -5.477 1 84.69 74 ARG B N 1
ATOM 1461 C CA . ARG B 1 74 ? 7.73 -32.219 -5.359 1 84.69 74 ARG B CA 1
ATOM 1462 C C . ARG B 1 74 ? 8.031 -32.844 -6.707 1 84.69 74 ARG B C 1
ATOM 1464 O O . ARG B 1 74 ? 8.875 -33.75 -6.805 1 84.69 74 ARG B O 1
ATOM 1471 N N . GLN B 1 75 ? 7.355 -32.281 -7.754 1 86.25 75 GLN B N 1
ATOM 1472 C CA . GLN B 1 75 ? 7.504 -32.844 -9.094 1 86.25 75 GLN B CA 1
ATOM 1473 C C . GLN B 1 75 ? 8.578 -32.125 -9.883 1 86.25 75 GLN B C 1
ATOM 1475 O O . GLN B 1 75 ? 9 -32.562 -10.945 1 86.25 75 GLN B O 1
ATOM 1480 N N . GLY B 1 76 ? 9.016 -31.016 -9.43 1 85.62 76 GLY B N 1
ATOM 1481 C CA . GLY B 1 76 ? 9.992 -30.203 -10.148 1 85.62 76 GLY B CA 1
ATOM 1482 C C . GLY B 1 76 ? 9.438 -29.594 -11.422 1 85.62 76 GLY B C 1
ATOM 1483 O O . GLY B 1 76 ? 10.164 -29.453 -12.406 1 85.62 76 GLY B O 1
ATOM 1484 N N . THR B 1 77 ? 8.188 -29.469 -11.5 1 90.25 77 THR B N 1
ATOM 1485 C CA . THR B 1 77 ? 7.543 -28.906 -12.68 1 90.25 77 THR B CA 1
ATOM 1486 C C . THR B 1 77 ? 6.918 -27.562 -12.359 1 90.25 77 THR B C 1
ATOM 1488 O O . THR B 1 77 ? 6.684 -27.234 -11.188 1 90.25 77 THR B O 1
ATOM 1491 N N . SER B 1 78 ? 6.805 -26.703 -13.398 1 92.38 78 SER B N 1
ATOM 1492 C CA . SER B 1 78 ? 6.121 -25.422 -13.273 1 92.38 78 SER B CA 1
ATOM 1493 C C . SER B 1 78 ? 5.184 -25.172 -14.445 1 92.38 78 SER B C 1
ATOM 1495 O O . SER B 1 78 ? 5.406 -25.688 -15.547 1 92.38 78 SER B O 1
ATOM 1497 N N . LYS B 1 79 ? 4.117 -24.516 -14.156 1 93.81 79 LYS B N 1
ATOM 1498 C CA . LYS B 1 79 ? 3.141 -24.141 -15.172 1 93.81 79 LYS B CA 1
ATOM 1499 C C . LYS B 1 79 ? 2.674 -22.703 -14.977 1 93.81 79 LYS B C 1
ATOM 1501 O O . LYS B 1 79 ? 2.457 -22.266 -13.852 1 93.81 79 LYS B O 1
ATOM 1506 N N . ILE B 1 80 ? 2.49 -22 -16.109 1 96.19 80 ILE B N 1
ATOM 1507 C CA . ILE B 1 80 ? 1.921 -20.656 -16.062 1 96.19 80 ILE B CA 1
ATOM 1508 C C . ILE B 1 80 ? 0.398 -20.734 -16.125 1 96.19 80 ILE B C 1
ATOM 1510 O O . ILE B 1 80 ? -0.156 -21.406 -17 1 96.19 80 ILE B O 1
ATOM 1514 N N . GLU B 1 81 ? -0.236 -20.109 -15.273 1 95.69 81 GLU B N 1
ATOM 1515 C CA . GLU B 1 81 ? -1.695 -20.094 -15.234 1 95.69 81 GLU B CA 1
ATOM 1516 C C . GLU B 1 81 ? -2.225 -18.672 -15 1 95.69 81 GLU B C 1
ATOM 1518 O O . GLU B 1 81 ? -1.485 -17.797 -14.562 1 95.69 81 GLU B O 1
ATOM 1523 N N . VAL B 1 82 ? -3.473 -18.484 -15.43 1 97.94 82 VAL B N 1
ATOM 1524 C CA . VAL B 1 82 ? -4.121 -17.203 -15.203 1 97.94 82 VAL B CA 1
ATOM 1525 C C . VAL B 1 82 ? -4.945 -17.266 -13.914 1 97.94 82 VAL B C 1
ATOM 1527 O O . VAL B 1 82 ? -5.812 -18.125 -13.766 1 97.94 82 VAL B O 1
ATOM 1530 N N . MET B 1 83 ? -4.691 -16.438 -12.992 1 96.38 83 MET B N 1
ATOM 1531 C CA . MET B 1 83 ? -5.477 -16.297 -11.766 1 96.38 83 MET B CA 1
ATOM 1532 C C . MET B 1 83 ? -6.246 -14.984 -11.758 1 96.38 83 MET B C 1
ATOM 1534 O O . MET B 1 83 ? -5.781 -13.984 -12.312 1 96.38 83 MET B O 1
ATOM 1538 N N . GLN B 1 84 ? -7.426 -15 -11.172 1 98.12 84 GLN B N 1
ATOM 1539 C CA . GLN B 1 84 ? -8.297 -13.828 -11.156 1 98.12 84 GLN B CA 1
ATOM 1540 C C . GLN B 1 84 ? -8.148 -13.055 -9.844 1 98.12 84 GLN B C 1
ATOM 1542 O O . GLN B 1 84 ? -8.055 -13.656 -8.773 1 98.12 84 GLN B O 1
ATOM 1547 N N . PHE B 1 85 ? -8.172 -11.742 -9.922 1 98.38 85 PHE B N 1
ATOM 1548 C CA . PHE B 1 85 ? -8.086 -10.859 -8.758 1 98.38 85 PHE B CA 1
ATOM 1549 C C . PHE B 1 85 ? -9.109 -9.734 -8.859 1 98.38 85 PHE B C 1
ATOM 1551 O O . PHE B 1 85 ? -9.5 -9.336 -9.953 1 98.38 85 PHE B O 1
ATOM 1558 N N . THR B 1 86 ? -9.469 -9.281 -7.773 1 98.5 86 THR B N 1
ATOM 1559 C CA . THR B 1 86 ? -10.414 -8.172 -7.723 1 98.5 86 THR B CA 1
ATOM 1560 C C . THR B 1 86 ? -9.68 -6.832 -7.73 1 98.5 86 THR B C 1
ATOM 1562 O O . THR B 1 86 ? -8.734 -6.633 -6.961 1 98.5 86 THR B O 1
ATOM 1565 N N . GLU B 1 87 ? -10.156 -5.957 -8.594 1 98.75 87 GLU B N 1
ATOM 1566 C CA . GLU B 1 87 ? -9.703 -4.57 -8.586 1 98.75 87 GLU B CA 1
ATOM 1567 C C . GLU B 1 87 ? -10.852 -3.615 -8.273 1 98.75 87 GLU B C 1
ATOM 1569 O O . GLU B 1 87 ? -12.008 -3.893 -8.602 1 98.75 87 GLU B O 1
ATOM 1574 N N . HIS B 1 88 ? -10.5 -2.602 -7.621 1 98.88 88 HIS B N 1
ATOM 1575 C CA . HIS B 1 88 ? -11.469 -1.537 -7.383 1 98.88 88 HIS B CA 1
ATOM 1576 C C . HIS B 1 88 ? -11.492 -0.541 -8.539 1 98.88 88 HIS B C 1
ATOM 1578 O O . HIS B 1 88 ? -10.438 -0.187 -9.07 1 98.88 88 HIS B O 1
ATOM 1584 N N . THR B 1 89 ? -12.656 -0.115 -8.93 1 98.88 89 THR B N 1
ATOM 1585 C CA . THR B 1 89 ? -12.758 0.771 -10.086 1 98.88 89 THR B CA 1
ATOM 1586 C C . THR B 1 89 ? -13.242 2.154 -9.664 1 98.88 89 THR B C 1
ATOM 1588 O O . THR B 1 89 ? -13.125 3.119 -10.422 1 98.88 89 THR B O 1
ATOM 1591 N N . GLU B 1 90 ? -13.914 2.166 -8.484 1 98.88 90 GLU B N 1
ATOM 1592 C CA . GLU B 1 90 ? -14.445 3.412 -7.934 1 98.88 90 GLU B CA 1
ATOM 1593 C C . GLU B 1 90 ? -14.305 3.449 -6.414 1 98.88 90 GLU B C 1
ATOM 1595 O O . GLU B 1 90 ? -14.445 2.424 -5.746 1 98.88 90 GLU B O 1
ATOM 1600 N N . CYS B 1 91 ? -14.07 4.637 -5.891 1 98.81 91 CYS B N 1
ATOM 1601 C CA . CYS B 1 91 ? -13.891 4.852 -4.457 1 98.81 91 CYS B CA 1
ATOM 1602 C C . CYS B 1 91 ? -14.695 6.059 -3.984 1 98.81 91 CYS B C 1
ATOM 1604 O O . CYS B 1 91 ? -14.883 7.016 -4.738 1 98.81 91 CYS B O 1
ATOM 1606 N N . GLU B 1 92 ? -15.102 5.984 -2.809 1 98.62 92 GLU B N 1
ATOM 1607 C CA . GLU B 1 92 ? -15.781 7.105 -2.168 1 98.62 92 GLU B CA 1
ATOM 1608 C C . GLU B 1 92 ? -15.453 7.176 -0.679 1 98.62 92 GLU B C 1
ATOM 1610 O O . GLU B 1 92 ? -15.195 6.145 -0.048 1 98.62 92 GLU B O 1
ATOM 1615 N N . CYS B 1 93 ? -15.383 8.398 -0.178 1 98.44 93 CYS B N 1
ATOM 1616 C CA . CYS B 1 93 ? -15.344 8.57 1.27 1 98.44 93 CYS B CA 1
ATOM 1617 C C . CYS B 1 93 ? -16.734 8.375 1.877 1 98.44 93 CYS B C 1
ATOM 1619 O O . CYS B 1 93 ? -17.641 9.148 1.607 1 98.44 93 CYS B O 1
ATOM 1621 N N . ARG B 1 94 ? -16.828 7.363 2.645 1 97.75 94 ARG B N 1
ATOM 1622 C CA . ARG B 1 94 ? -18.109 7 3.236 1 97.75 94 ARG B CA 1
ATOM 1623 C C . ARG B 1 94 ? -18 6.848 4.75 1 97.75 94 ARG B C 1
ATOM 1625 O O . ARG B 1 94 ? -16.906 6.578 5.27 1 97.75 94 ARG B O 1
ATOM 1632 N N . PRO B 1 95 ? -19.156 7.18 5.449 1 93.88 95 PRO B N 1
ATOM 1633 C CA . PRO B 1 95 ? -19.094 6.95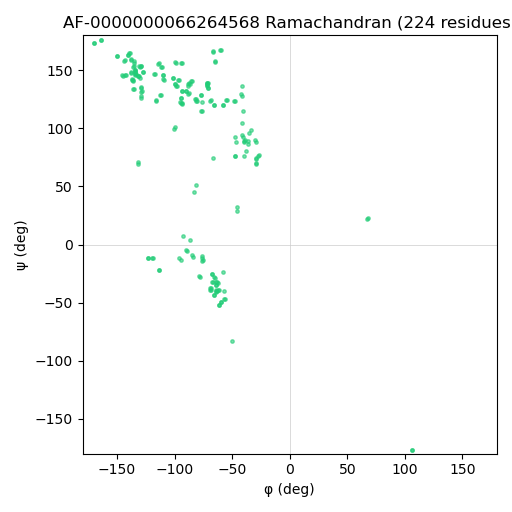3 6.895 1 93.88 95 PRO B CA 1
ATOM 1634 C C . PRO B 1 95 ? -18.719 5.52 7.25 1 93.88 95 PRO B C 1
ATOM 1636 O O . PRO B 1 95 ? -19.125 4.578 6.566 1 93.88 95 PRO B O 1
ATOM 1639 N N . GLY B 1 96 ? -17.672 5.352 8.039 1 80.56 96 GLY B N 1
ATOM 1640 C CA . GLY B 1 96 ? -17.25 4.02 8.445 1 80.56 96 GLY B CA 1
ATOM 1641 C C . GLY B 1 96 ? -18.406 3.158 8.938 1 80.56 96 GLY B C 1
ATOM 1642 O O . GLY B 1 96 ? -19.422 3.676 9.414 1 80.56 96 GLY B O 1
ATOM 1643 N N . SER B 1 97 ? -18.609 2.051 8.383 1 60.72 97 SER B N 1
ATOM 1644 C CA . SER B 1 97 ? -19.656 1.191 8.906 1 60.72 97 SER B CA 1
ATOM 1645 C C . SER B 1 97 ? -19.578 1.067 10.422 1 60.72 97 S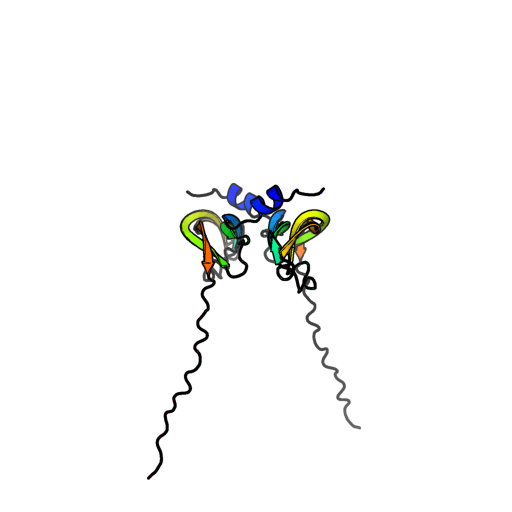ER B C 1
ATOM 1647 O O . SER B 1 97 ? -18.547 0.635 10.961 1 60.72 97 SER B O 1
ATOM 1649 N N . THR B 1 98 ? -19.984 2.027 11.203 1 48.81 98 THR B N 1
ATOM 1650 C CA . THR B 1 98 ? -20.141 1.677 12.609 1 48.81 98 THR B CA 1
ATOM 1651 C C . THR B 1 98 ? -20.5 0.2 12.766 1 48.81 98 THR B C 1
ATOM 1653 O O . THR B 1 98 ? -21.531 -0.25 12.281 1 48.81 98 THR B O 1
ATOM 1656 N N . VAL B 1 99 ? -19.609 -0.732 12.586 1 41.81 99 VAL B N 1
ATOM 1657 C CA . VAL B 1 99 ? -20 -2.01 13.18 1 41.81 99 VAL B CA 1
ATOM 1658 C C . VAL B 1 99 ? -20.875 -1.768 14.398 1 41.81 99 VAL B C 1
ATOM 1660 O O . VAL B 1 99 ? -20.516 -1.01 15.305 1 41.81 99 VAL B O 1
ATOM 1663 N N . ASN B 1 100 ? -22.203 -1.687 14.227 1 38.91 100 ASN B N 1
ATOM 1664 C CA . ASN B 1 100 ? -23.094 -1.784 15.375 1 38.91 100 ASN B CA 1
ATOM 1665 C C . ASN B 1 100 ? -22.5 -2.646 16.484 1 38.91 100 ASN B C 1
ATOM 1667 O O . ASN B 1 100 ? -22.391 -3.865 16.344 1 38.91 100 ASN B O 1
ATOM 1671 N N . ASN B 1 101 ? -21.531 -2.252 17.125 1 35.16 101 ASN B N 1
ATOM 1672 C CA . ASN B 1 101 ? -21.422 -2.963 18.391 1 35.16 101 ASN B CA 1
ATOM 1673 C C . ASN B 1 101 ? -22.797 -3.254 18.984 1 35.16 101 ASN B C 1
ATOM 1675 O O . ASN B 1 101 ? -23.594 -2.34 19.172 1 35.16 101 ASN B O 1
ATOM 1679 N N . GLY B 1 102 ? -23.375 -4.41 18.609 1 34.22 102 GLY B N 1
ATOM 1680 C CA . GLY B 1 102 ? -24.5 -4.926 19.375 1 34.22 102 GLY B CA 1
ATOM 1681 C C . GLY B 1 102 ? -24.484 -4.496 20.828 1 34.22 102 GLY B C 1
ATOM 1682 O O . GLY B 1 102 ? -23.625 -4.922 21.594 1 34.22 102 GLY B O 1
ATOM 1683 N N . LYS B 1 103 ? -24.812 -3.326 21.172 1 32.94 103 LYS B N 1
ATOM 1684 C CA . LYS B 1 103 ? -25.25 -3.09 22.547 1 32.94 103 LYS B CA 1
ATOM 1685 C C . LYS B 1 103 ? -26.031 -4.277 23.078 1 32.94 103 LYS B C 1
ATOM 1687 O O . LYS B 1 103 ? -27.031 -4.684 22.484 1 32.94 103 LYS B O 1
ATOM 1692 N N . ARG B 1 104 ? -25.422 -5.215 23.812 1 31.19 104 ARG B N 1
ATOM 1693 C CA . ARG B 1 104 ? -26.109 -6.188 24.656 1 31.19 104 ARG B CA 1
ATOM 1694 C C . ARG B 1 104 ? -27.312 -5.551 25.344 1 31.19 104 ARG B C 1
ATOM 1696 O O . ARG B 1 104 ? -27.156 -4.645 26.172 1 31.19 104 ARG B O 1
ATOM 1703 N N . LYS B 1 105 ? -28.406 -5.406 24.719 1 34.34 105 LYS B N 1
ATOM 1704 C CA . LYS B 1 105 ? -29.641 -5.145 25.422 1 34.34 105 LYS B CA 1
ATOM 1705 C C . LYS B 1 105 ? -29.734 -5.969 26.703 1 34.34 105 LYS B C 1
ATOM 1707 O O . LYS B 1 105 ? -29.672 -7.199 26.672 1 34.34 105 LYS B O 1
ATOM 1712 N N . LYS B 1 106 ? -29.234 -5.43 27.75 1 33.34 106 LYS B N 1
ATOM 1713 C CA . LYS B 1 106 ? -29.547 -5.93 29.094 1 33.34 106 LYS B CA 1
ATOM 1714 C C . LYS B 1 106 ? -31.016 -6.301 29.219 1 33.34 106 LYS B C 1
ATOM 1716 O O . LYS B 1 106 ? -31.906 -5.469 28.984 1 33.34 106 LYS B O 1
ATOM 1721 N N . ASN B 1 107 ? -31.359 -7.586 28.969 1 30.97 107 ASN B N 1
ATOM 1722 C CA . ASN B 1 107 ? -32.688 -8.164 29.234 1 30.97 107 ASN B CA 1
ATOM 1723 C C . ASN B 1 107 ? -33.188 -7.797 30.625 1 30.97 107 ASN B C 1
ATOM 1725 O O . ASN B 1 107 ? -32.5 -8.062 31.625 1 30.97 107 ASN B O 1
ATOM 1729 N N . PRO B 1 108 ? -33.875 -6.707 30.875 1 31.55 108 PRO B N 1
ATOM 1730 C CA . PRO B 1 108 ? -34.531 -6.41 32.156 1 31.55 108 PRO B CA 1
ATOM 1731 C C . PRO B 1 108 ? -35.312 -7.602 32.688 1 31.55 108 PRO B C 1
ATOM 1733 O O . PRO B 1 108 ? -36.25 -7.422 33.469 1 31.55 108 PRO B O 1
ATOM 1736 N N . LYS B 1 109 ? -35 -8.867 32.438 1 32.5 109 LYS B N 1
ATOM 1737 C CA . LYS B 1 109 ? -35.938 -9.891 32.875 1 32.5 109 LYS B CA 1
ATOM 1738 C C . LYS B 1 109 ? -36.188 -9.828 34.375 1 32.5 109 LYS B C 1
ATOM 1740 O O . LYS B 1 109 ? -36.812 -10.719 34.969 1 32.5 109 LYS B O 1
ATOM 1745 N N . GLU B 1 110 ? -35.219 -9.234 35.219 1 32.91 110 GLU B N 1
ATOM 1746 C CA . GLU B 1 110 ? -35.5 -9.805 36.562 1 32.91 110 GLU B CA 1
ATOM 1747 C C . GLU B 1 110 ? -36.844 -9.336 37.094 1 32.91 110 GLU B C 1
ATOM 1749 O O . GLU B 1 110 ? -37.031 -8.141 37.344 1 32.91 110 GLU B O 1
ATOM 1754 N N . GLY B 1 111 ? -37.875 -9.859 36.562 1 33.22 111 GLY B N 1
ATOM 1755 C CA . GLY B 1 111 ? -39.219 -9.766 37.062 1 33.22 111 GLY B CA 1
ATOM 1756 C C . GLY B 1 111 ? -39.312 -9.906 38.594 1 33.22 111 GLY B C 1
ATOM 1757 O O . GLY B 1 111 ? -38.594 -10.719 39.188 1 33.22 111 GLY B O 1
ATOM 1758 N N . GLU B 1 112 ? -39.719 -8.922 39.375 1 33.38 112 GLU B N 1
ATOM 1759 C CA . GLU B 1 112 ? -40.094 -8.797 40.781 1 33.38 112 GLU B CA 1
ATOM 1760 C C . GLU B 1 112 ? -40.938 -9.977 41.219 1 33.38 112 GLU B C 1
ATOM 1762 O O . GLU B 1 112 ? -41.906 -10.352 40.531 1 33.38 112 GLU B O 1
ATOM 1767 N N . PRO B 1 113 ? -40.438 -10.961 41.969 1 39.53 113 PRO B N 1
ATOM 1768 C CA . PRO B 1 113 ? -41.281 -11.961 42.625 1 39.53 113 PRO B CA 1
ATOM 1769 C C . PRO B 1 113 ? -42.5 -11.352 43.25 1 39.53 113 PRO B C 1
ATOM 1771 O O . PRO B 1 113 ? -42.469 -10.234 43.781 1 39.53 113 PRO B O 1
ATOM 1774 N N . ARG B 1 114 ? -43.688 -11.875 43 1 30.12 114 ARG B N 1
ATOM 1775 C CA . ARG B 1 114 ? -44.844 -11.68 43.844 1 30.12 114 ARG B CA 1
ATOM 1776 C C . ARG B 1 114 ? -44.594 -12.203 45.25 1 30.12 114 ARG B C 1
ATOM 1778 O O . ARG B 1 114 ? -43.938 -13.234 45.438 1 30.12 114 ARG B O 1
#

Nearest PDB structures (foldseek):
  1wq8-assembly1_A  TM=9.207E-01  e=5.301E-12  Vipera aspis aspis
  1wq9-assembly1_B  TM=9.584E-01  e=1.259E-11  Daboia russelii russelii
  6d3o-assembly1_A  TM=9.536E-01  e=2.209E-10  Homo sapiens
  2gnn-assembly1_B  TM=9.042E-01  e=1.026E-08  Orf virus (strain NZ2)
  2c7w-assembly1_B  TM=9.128E-01  e=2.864E-08  Homo sapiens

Organism: Crotalus durissus terrificus (NCBI:txid8732)

pLDDT: mean 85.09, std 22.57, range [29.02, 98.88]